Protein AF-D5MNR6-F1 (afdb_monomer)

Sequence (211 aa):
SLDYCVVKIPRWDLAKFNRVSTKIGSSMKSVGEVMSIGRNFEEAFQKALRM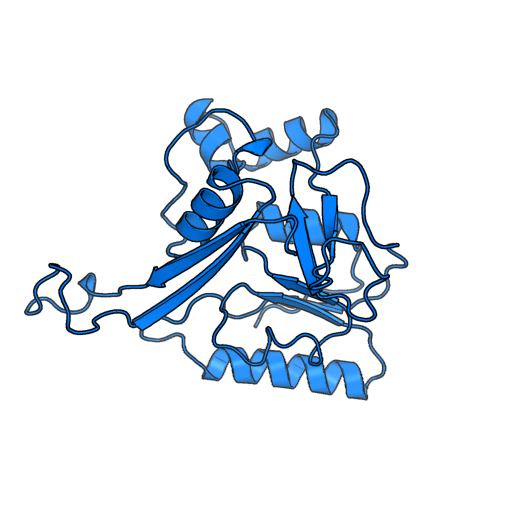VDENVNGFDPNSKKIGFSDKQIAAAIKSTELAVRKLREEHKITPFVKQIDTVAAEWPASTNYLYLTYNGSTHDLEFPGNFVMVLGSGVYRIGSSVEFDWCAVGCLRELRNQGKSTIMVNYNPETVSTDYDMSDRLYFEEISFEVVMDIYNIEHPSGVILS

Solvent-accessible surface area (backbone atoms only — not comparable to full-atom values): 11856 Å² total; per-residue (Å²): 85,77,74,55,34,78,30,75,43,76,22,69,67,61,90,81,38,94,90,55,78,86,74,85,68,96,67,89,74,59,62,31,38,24,42,21,53,16,72,41,65,52,19,4,45,29,45,20,47,30,52,60,35,92,85,40,66,59,92,72,66,84,54,58,68,49,34,53,45,45,59,37,40,9,60,71,73,73,54,47,40,68,58,41,46,50,54,31,58,76,69,65,65,67,68,25,46,41,69,60,50,77,39,55,75,76,52,88,59,96,54,51,32,29,34,59,30,59,80,54,92,60,57,75,67,85,67,89,43,70,25,38,34,38,45,53,68,49,47,37,41,98,97,44,52,68,71,51,40,51,52,44,42,52,49,43,52,51,38,46,75,70,72,44,47,35,31,32,39,33,28,24,81,91,43,70,63,67,39,67,85,57,34,70,29,30,35,48,37,61,95,41,75,70,52,49,47,51,50,44,72,63,40,52,46,73,44,79,46,83,120

Radius of gyration: 17.48 Å; Cα contacts (8 Å, |Δi|>4): 415; chains: 1; bounding box: 45×40×48 Å

InterPro domains:
  IPR005480 Carbamoyl-phosphate synthetase, large subunit oligomerisation domain [SM01096] (28-118)
  IPR016185 Pre-ATP-grasp domain superfamily [SSF52440] (129-210)
  IPR036897 Carbamoyl-phosphate synthetase, large subunit oligomerisation domain superfamily [SSF48108] (62-125)
  IPR058047 Carbamoyl phosphate synthase, preATP-grasp domain [PF25596] (132-210)

pLDDT: mean 88.19, std 8.14, range [53.56, 97.31]

Mean predicted aligned error: 5.79 Å

Structure (mmCIF, N/CA/C/O backbone):
data_AF-D5MNR6-F1
#
_entry.id   AF-D5MNR6-F1
#
loop_
_atom_site.group_PDB
_atom_site.id
_atom_site.type_symbol
_atom_site.label_atom_id
_atom_site.label_alt_id
_atom_site.label_comp_id
_atom_site.label_asym_id
_atom_site.label_entity_id
_atom_site.label_seq_id
_atom_site.pdbx_PDB_ins_code
_atom_site.Cartn_x
_atom_site.Cartn_y
_atom_site.Cartn_z
_atom_site.occupancy
_atom_site.B_iso_or_equiv
_atom_site.auth_seq_id
_atom_site.auth_comp_id
_atom_site.auth_asym_id
_atom_site.auth_atom_id
_atom_site.pdbx_PDB_model_num
ATOM 1 N N . SER A 1 1 ? -22.514 -0.975 -7.496 1.00 71.19 1 SER A N 1
ATOM 2 C CA . SER A 1 1 ? -21.699 -0.108 -8.380 1.00 71.19 1 SER A CA 1
ATOM 3 C C . SER A 1 1 ? -20.387 0.173 -7.663 1.00 71.19 1 SER A C 1
ATOM 5 O O . SER A 1 1 ? -20.383 0.034 -6.450 1.00 71.19 1 SER A O 1
ATOM 7 N N . LEU A 1 2 ? -19.292 0.517 -8.347 1.00 81.62 2 LEU A N 1
ATOM 8 C CA . LEU A 1 2 ? -18.025 0.895 -7.696 1.00 81.62 2 LEU A CA 1
ATOM 9 C C . LEU A 1 2 ? -17.788 2.397 -7.884 1.00 81.62 2 LEU A C 1
ATOM 11 O O . LEU A 1 2 ? -17.981 2.908 -8.986 1.00 81.62 2 LEU A O 1
ATOM 15 N N . ASP A 1 3 ? -17.371 3.098 -6.832 1.00 86.19 3 ASP A N 1
ATOM 16 C CA . ASP A 1 3 ? -17.068 4.539 -6.834 1.00 86.19 3 ASP A CA 1
ATOM 17 C C . ASP A 1 3 ? -15.558 4.837 -6.949 1.00 86.19 3 ASP A C 1
ATOM 19 O O . ASP A 1 3 ? -15.103 5.953 -6.679 1.00 86.19 3 ASP A O 1
ATOM 23 N N . TYR A 1 4 ? -14.789 3.830 -7.368 1.00 88.94 4 TYR A N 1
ATOM 24 C CA . TYR A 1 4 ? -13.344 3.864 -7.565 1.00 88.94 4 TYR A CA 1
ATOM 25 C C . TYR A 1 4 ? -12.928 3.074 -8.815 1.00 88.94 4 TYR A C 1
ATOM 27 O O . TYR A 1 4 ? -13.666 2.241 -9.344 1.00 88.94 4 TYR A O 1
ATOM 35 N N . CYS A 1 5 ? -11.713 3.339 -9.286 1.00 90.81 5 CYS A N 1
ATOM 36 C CA . CYS A 1 5 ? -11.037 2.616 -10.352 1.00 90.81 5 CYS A CA 1
ATOM 37 C C . CYS A 1 5 ? -10.002 1.658 -9.753 1.00 90.81 5 CYS A C 1
ATOM 39 O O . CYS A 1 5 ? -9.287 2.012 -8.813 1.00 90.81 5 CYS A O 1
ATOM 41 N N . VAL A 1 6 ? -9.912 0.458 -10.327 1.00 93.25 6 VAL A N 1
ATOM 42 C CA . VAL A 1 6 ? -8.910 -0.550 -9.974 1.00 93.25 6 VAL A CA 1
ATOM 43 C C . VAL A 1 6 ? -8.009 -0.781 -11.176 1.00 93.25 6 VAL A C 1
ATOM 45 O O . VAL A 1 6 ? -8.497 -1.009 -12.286 1.00 93.25 6 VAL A O 1
ATOM 48 N N . VAL A 1 7 ? -6.697 -0.744 -10.962 1.00 93.81 7 VAL A N 1
ATOM 49 C CA . VAL A 1 7 ? -5.701 -1.038 -11.996 1.00 93.81 7 VAL A CA 1
ATOM 50 C C . VAL A 1 7 ? -4.860 -2.222 -11.555 1.00 93.81 7 VAL A C 1
ATOM 52 O O . VAL A 1 7 ? -4.357 -2.258 -10.438 1.00 93.81 7 VAL A O 1
ATOM 55 N N . LYS A 1 8 ? -4.678 -3.177 -12.466 1.00 94.19 8 LYS A N 1
ATOM 56 C CA . LYS A 1 8 ? -3.784 -4.320 -12.298 1.00 94.19 8 LYS A CA 1
ATOM 57 C C . LYS A 1 8 ? -2.626 -4.211 -13.282 1.00 94.19 8 LYS A C 1
ATOM 59 O O . LYS A 1 8 ? -2.866 -4.021 -14.476 1.00 94.19 8 LYS A O 1
ATOM 64 N N . ILE A 1 9 ? -1.392 -4.393 -12.812 1.00 91.75 9 ILE A N 1
ATOM 65 C CA . ILE A 1 9 ? -0.209 -4.451 -13.682 1.00 91.75 9 ILE A CA 1
ATOM 66 C C . ILE A 1 9 ? 0.610 -5.714 -13.370 1.00 91.75 9 ILE A C 1
ATOM 68 O O . ILE A 1 9 ? 0.994 -5.929 -12.221 1.00 91.75 9 ILE A O 1
ATOM 72 N N . PRO A 1 10 ? 0.894 -6.570 -14.369 1.00 90.19 10 PRO A N 1
ATOM 73 C CA . PRO A 1 10 ? 1.779 -7.714 -14.175 1.00 90.19 10 PRO A CA 1
ATOM 74 C C . PRO A 1 10 ? 3.238 -7.287 -13.942 1.00 90.19 10 PRO A C 1
ATOM 76 O O . PRO A 1 10 ? 3.722 -6.307 -14.506 1.00 90.19 10 PRO A O 1
ATOM 79 N N . ARG A 1 11 ? 3.962 -8.063 -13.133 1.00 86.56 11 ARG A N 1
ATOM 80 C CA . ARG A 1 11 ? 5.393 -7.915 -12.842 1.00 86.56 11 ARG A CA 1
ATOM 81 C C . ARG A 1 11 ? 6.212 -8.882 -13.685 1.00 86.56 11 ARG A C 1
ATOM 83 O O . ARG A 1 11 ? 5.876 -10.060 -13.811 1.00 86.56 11 ARG A O 1
ATOM 90 N N . TRP A 1 12 ? 7.344 -8.410 -14.200 1.00 89.25 12 TRP A N 1
ATOM 91 C CA . TRP A 1 12 ? 8.296 -9.223 -14.955 1.00 89.25 12 TRP A CA 1
ATOM 92 C C . TRP A 1 12 ? 9.707 -9.093 -14.393 1.00 89.25 12 TRP A C 1
ATOM 94 O O . TRP A 1 12 ? 10.189 -7.990 -14.170 1.00 89.25 12 TRP A O 1
ATOM 104 N N . ASP A 1 13 ? 10.407 -10.221 -14.294 1.00 86.44 13 ASP A N 1
ATOM 105 C CA . ASP A 1 13 ? 11.822 -10.293 -13.905 1.00 86.44 13 ASP A CA 1
ATOM 106 C C . ASP A 1 13 ? 12.695 -10.797 -15.077 1.00 86.44 13 ASP A C 1
ATOM 108 O O . ASP A 1 13 ? 13.648 -11.559 -14.910 1.00 86.44 13 ASP A O 1
ATOM 112 N N . LEU A 1 14 ? 12.372 -10.380 -16.307 1.00 86.44 14 LEU A N 1
ATOM 113 C CA . LEU A 1 14 ? 13.023 -10.885 -17.528 1.00 86.44 14 LEU A CA 1
ATOM 114 C C . LEU A 1 14 ? 14.522 -10.561 -17.606 1.00 86.44 14 LEU A C 1
ATOM 116 O O . LEU A 1 14 ? 15.260 -11.288 -18.265 1.00 86.44 14 LEU A O 1
ATOM 120 N N . ALA A 1 15 ? 14.991 -9.539 -16.882 1.00 84.88 15 ALA A N 1
ATOM 121 C CA . ALA A 1 15 ? 16.412 -9.202 -16.776 1.00 84.88 15 ALA A CA 1
ATOM 122 C C . ALA A 1 15 ? 17.267 -10.341 -16.182 1.00 84.88 15 ALA A C 1
ATOM 124 O O . ALA A 1 15 ? 18.464 -10.406 -16.446 1.00 84.88 15 ALA A O 1
ATOM 125 N N . LYS A 1 16 ? 16.665 -11.272 -15.427 1.00 85.06 16 LYS A N 1
ATOM 126 C CA . LYS A 1 16 ? 17.354 -12.462 -14.896 1.00 85.06 16 LYS A CA 1
ATOM 127 C C . LYS A 1 16 ? 17.628 -13.524 -15.974 1.00 85.06 16 LYS A C 1
ATOM 129 O O . LYS A 1 16 ? 18.394 -14.454 -15.733 1.00 85.06 16 LYS A O 1
ATOM 134 N N . PHE A 1 17 ? 17.033 -13.401 -17.165 1.00 87.38 17 PHE A N 1
ATOM 135 C CA . PHE A 1 17 ? 17.074 -14.420 -18.214 1.00 87.38 17 PHE A CA 1
ATOM 136 C C . PHE A 1 17 ? 17.680 -13.895 -19.523 1.00 87.38 17 PHE A C 1
ATOM 138 O O . PHE A 1 17 ? 16.978 -13.483 -20.443 1.00 87.38 17 PHE A O 1
ATOM 145 N N . ASN A 1 18 ? 19.000 -14.031 -19.672 1.00 84.38 18 ASN A N 1
ATOM 146 C CA . ASN A 1 18 ? 19.746 -13.529 -20.839 1.00 84.38 18 ASN A CA 1
ATOM 147 C C . ASN A 1 18 ? 19.342 -14.143 -22.197 1.00 84.38 18 ASN A C 1
ATOM 149 O O . ASN A 1 18 ? 19.665 -13.589 -23.243 1.00 84.38 18 ASN A O 1
ATOM 153 N N . ARG A 1 19 ? 18.677 -15.307 -22.203 1.00 89.44 19 ARG A N 1
ATOM 154 C CA . ARG A 1 19 ? 18.277 -16.034 -23.426 1.00 89.44 19 ARG A CA 1
ATOM 155 C C . ARG A 1 19 ? 16.784 -15.930 -23.742 1.00 89.44 19 ARG A C 1
ATOM 157 O O . ARG A 1 19 ? 16.315 -16.579 -24.674 1.00 89.44 19 ARG A O 1
ATOM 164 N N . VAL A 1 20 ? 16.027 -15.156 -22.968 1.00 85.62 20 VAL A N 1
ATOM 165 C CA . VAL A 1 20 ? 14.573 -15.043 -23.114 1.00 85.62 20 VAL A CA 1
ATOM 166 C C . VAL A 1 20 ? 14.227 -13.705 -23.756 1.00 85.62 20 VAL A C 1
ATOM 168 O O . VAL A 1 20 ? 1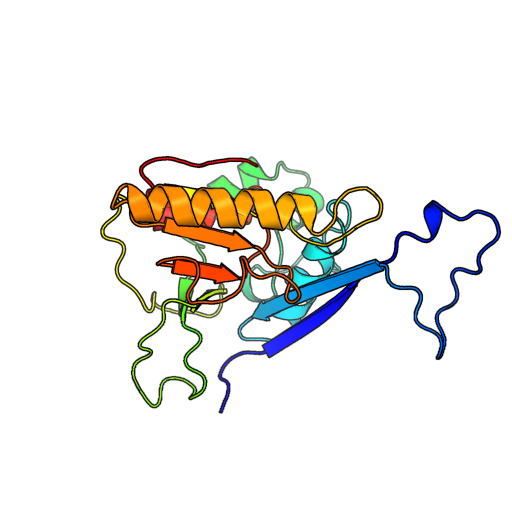4.721 -12.656 -23.358 1.00 85.62 20 VAL A O 1
ATOM 171 N N . SER A 1 21 ? 13.352 -13.731 -24.764 1.00 86.94 21 SER A N 1
ATOM 172 C CA . SER A 1 21 ? 12.860 -12.500 -25.386 1.00 86.94 21 SER A CA 1
ATOM 173 C C . SER A 1 21 ? 12.017 -11.686 -24.403 1.00 86.94 21 SER A C 1
ATOM 175 O O . SER A 1 21 ? 11.067 -12.215 -23.816 1.00 86.94 21 SER A O 1
ATOM 177 N N . THR A 1 22 ? 12.295 -10.385 -24.321 1.00 87.56 22 THR A N 1
ATOM 178 C CA . THR A 1 22 ? 11.523 -9.405 -23.542 1.00 87.56 22 THR A CA 1
ATOM 179 C C . THR A 1 22 ? 10.184 -9.023 -24.178 1.00 87.56 22 THR A C 1
ATOM 181 O O . THR A 1 22 ? 9.380 -8.344 -23.548 1.00 87.56 22 THR A O 1
ATOM 184 N N . LYS A 1 23 ? 9.899 -9.474 -25.411 1.00 88.69 23 LYS A N 1
ATOM 185 C CA . LYS A 1 23 ? 8.616 -9.210 -26.079 1.00 88.69 23 LYS A CA 1
ATOM 186 C C . LYS A 1 23 ? 7.479 -9.958 -25.385 1.00 88.69 23 LYS A C 1
ATOM 188 O O . LYS A 1 23 ? 7.573 -11.172 -25.177 1.00 88.69 23 LYS A O 1
ATOM 193 N N . ILE A 1 24 ? 6.401 -9.247 -25.077 1.00 89.69 24 ILE A N 1
ATOM 194 C CA . ILE A 1 24 ? 5.154 -9.829 -24.572 1.00 89.69 24 ILE A CA 1
ATOM 195 C C . ILE A 1 24 ? 4.330 -10.422 -25.725 1.00 89.69 24 ILE A C 1
ATOM 197 O O . ILE A 1 24 ? 4.446 -9.993 -26.872 1.00 89.69 24 ILE A O 1
ATOM 201 N N . GLY A 1 25 ? 3.531 -11.442 -25.425 1.00 90.75 25 GLY A N 1
ATOM 202 C CA . GLY A 1 25 ? 2.683 -12.149 -26.384 1.00 90.75 25 GLY A CA 1
ATOM 203 C C . GLY A 1 25 ? 1.581 -12.913 -25.652 1.00 90.75 25 GLY A C 1
ATOM 204 O O . GLY A 1 25 ? 1.334 -12.648 -24.480 1.00 90.75 25 GLY A O 1
ATOM 205 N N . SER A 1 26 ? 0.943 -13.877 -26.317 1.00 91.06 26 SER A N 1
ATOM 206 C CA . SER A 1 26 ? -0.144 -14.671 -25.718 1.00 91.06 26 SER A CA 1
ATOM 207 C C . SER A 1 26 ? 0.309 -15.596 -24.583 1.00 91.06 26 SER A C 1
ATOM 209 O O . SER A 1 26 ? -0.491 -15.941 -23.720 1.00 91.06 26 SER A O 1
ATOM 211 N N . SER A 1 27 ? 1.582 -15.999 -24.568 1.00 89.94 27 SER A N 1
ATOM 212 C CA . SER A 1 27 ? 2.145 -16.811 -23.487 1.00 89.94 27 SER A CA 1
ATOM 213 C C . SER A 1 27 ? 2.543 -15.936 -22.304 1.00 89.94 27 SER A C 1
ATOM 215 O O . SER A 1 27 ? 3.327 -14.994 -22.463 1.00 89.94 27 SER A O 1
ATOM 217 N N . MET A 1 28 ? 2.067 -16.303 -21.113 1.00 90.12 28 MET A N 1
ATOM 218 C CA . MET A 1 28 ? 2.416 -15.634 -19.862 1.00 90.12 28 MET A CA 1
ATOM 219 C C . MET A 1 28 ? 3.927 -15.714 -19.606 1.00 90.12 28 MET A C 1
ATOM 221 O O . MET A 1 28 ? 4.562 -16.749 -19.816 1.00 90.12 28 MET A O 1
ATOM 225 N N . LYS A 1 29 ? 4.496 -14.584 -19.183 1.00 90.50 29 LYS A N 1
ATOM 226 C CA . LYS A 1 29 ? 5.906 -14.430 -18.783 1.00 90.50 29 LYS A CA 1
ATOM 227 C C . LYS A 1 29 ? 6.065 -13.673 -17.463 1.00 90.50 29 LYS A C 1
ATOM 229 O O . LYS A 1 29 ? 7.191 -13.445 -17.026 1.00 90.50 29 LYS A O 1
ATOM 234 N N . SER A 1 30 ? 4.961 -13.188 -16.901 1.00 89.88 30 SER A N 1
ATOM 235 C CA . SER A 1 30 ? 4.955 -12.465 -15.638 1.00 89.88 30 SER A CA 1
ATOM 236 C C . SER A 1 30 ? 5.206 -13.424 -14.480 1.00 89.88 30 SER A C 1
ATOM 238 O O . SER A 1 30 ? 4.903 -14.611 -14.569 1.00 89.88 30 SER A O 1
ATOM 240 N N . VAL A 1 31 ? 5.801 -12.893 -13.419 1.00 88.81 31 VAL A N 1
ATOM 241 C CA . VAL A 1 31 ? 6.181 -13.636 -12.205 1.00 88.81 31 VAL A CA 1
ATOM 242 C C . VAL A 1 31 ? 5.314 -13.275 -10.999 1.00 88.81 31 VAL A C 1
ATOM 244 O O . VAL A 1 31 ? 5.434 -13.905 -9.958 1.00 88.81 31 VAL A O 1
ATOM 247 N N . GLY A 1 32 ? 4.468 -12.260 -11.153 1.00 88.94 32 GLY A N 1
ATOM 248 C CA . GLY A 1 32 ? 3.528 -11.770 -10.157 1.00 88.94 32 GLY A CA 1
ATOM 249 C C . GLY A 1 32 ? 2.732 -10.606 -10.735 1.00 88.94 32 GLY A C 1
ATOM 250 O O . GLY A 1 32 ? 2.837 -10.297 -11.930 1.00 88.94 32 GLY A O 1
ATOM 251 N N . GLU A 1 33 ? 1.975 -9.931 -9.884 1.00 90.94 33 GLU A N 1
ATOM 252 C CA . GLU A 1 33 ? 1.138 -8.798 -10.255 1.00 90.94 33 GLU A CA 1
ATOM 253 C C . GLU A 1 33 ? 0.869 -7.879 -9.073 1.00 90.94 33 GLU A C 1
ATOM 255 O O . GLU A 1 33 ? 0.976 -8.265 -7.912 1.00 90.94 33 GLU A O 1
ATOM 260 N N . VAL A 1 34 ? 0.523 -6.641 -9.397 1.00 91.38 34 VAL A N 1
ATOM 261 C CA . VAL A 1 34 ? 0.087 -5.648 -8.421 1.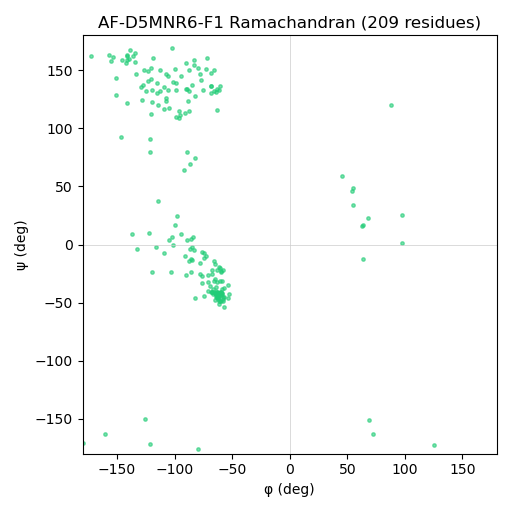00 91.38 34 VAL A CA 1
ATOM 262 C C . VAL A 1 34 ? -1.301 -5.178 -8.763 1.00 91.38 34 VAL A C 1
ATOM 264 O O . VAL A 1 34 ? -1.685 -5.150 -9.937 1.00 91.38 34 VAL A O 1
ATOM 267 N N . MET A 1 35 ? -2.021 -4.761 -7.734 1.00 93.94 35 MET A N 1
ATOM 268 C CA . MET A 1 35 ? -3.289 -4.074 -7.872 1.00 93.94 35 MET A CA 1
ATOM 269 C C . MET A 1 35 ? -3.204 -2.729 -7.151 1.00 93.94 35 MET A C 1
ATOM 271 O O . MET A 1 35 ? -2.470 -2.571 -6.183 1.00 93.94 35 MET A O 1
ATOM 275 N N . SER A 1 36 ? -3.929 -1.734 -7.633 1.00 91.19 36 SER A N 1
ATOM 276 C CA . SER A 1 36 ? -4.041 -0.438 -6.975 1.00 91.19 36 SER A CA 1
ATOM 277 C C . SER A 1 36 ? -5.456 0.099 -7.102 1.00 91.19 36 SER A C 1
ATOM 279 O O . SER A 1 36 ? -6.195 -0.254 -8.027 1.00 91.19 36 SER A O 1
ATOM 281 N N . ILE A 1 37 ? -5.813 0.982 -6.173 1.00 92.56 37 ILE A N 1
ATOM 282 C CA . ILE A 1 37 ? -7.143 1.576 -6.093 1.00 92.56 37 ILE A CA 1
ATOM 283 C C . ILE A 1 37 ? -7.007 3.097 -6.003 1.00 92.56 37 ILE A C 1
ATOM 285 O O . ILE A 1 37 ? -6.164 3.633 -5.273 1.00 92.56 37 ILE A O 1
ATOM 289 N N . GLY A 1 38 ? -7.831 3.800 -6.775 1.00 90.75 38 GLY A N 1
ATOM 290 C CA . GLY A 1 38 ? -7.897 5.259 -6.802 1.00 90.75 38 GLY A CA 1
ATOM 291 C C . GLY A 1 38 ? -9.274 5.749 -7.233 1.00 90.75 38 GLY A C 1
ATOM 292 O O . GLY A 1 38 ? -10.051 5.008 -7.830 1.00 90.75 38 GLY A O 1
ATOM 293 N N . ARG A 1 39 ? -9.601 7.010 -6.947 1.00 89.88 39 ARG A N 1
ATOM 294 C CA . ARG A 1 39 ? -10.901 7.605 -7.330 1.00 89.88 39 ARG A CA 1
ATOM 295 C C . ARG A 1 39 ? -10.955 8.006 -8.806 1.00 89.88 39 ARG A C 1
ATOM 297 O O . ARG A 1 39 ? -12.034 8.243 -9.338 1.00 89.88 39 ARG A O 1
ATOM 304 N N . ASN A 1 40 ? -9.803 8.092 -9.464 1.00 89.12 40 ASN A N 1
ATOM 305 C CA . ASN A 1 40 ? -9.674 8.309 -10.900 1.00 89.12 40 ASN A CA 1
ATOM 306 C C . ASN A 1 40 ? -8.629 7.349 -11.491 1.00 89.12 40 ASN A C 1
ATOM 308 O O . ASN A 1 40 ? -7.878 6.692 -10.760 1.00 89.12 40 ASN A O 1
ATOM 312 N N . PHE A 1 41 ? -8.632 7.224 -12.819 1.00 88.19 41 PHE A N 1
ATOM 313 C CA . PHE A 1 41 ? -7.772 6.275 -13.525 1.00 88.19 41 PHE A CA 1
ATOM 314 C C . PHE A 1 41 ? -6.294 6.610 -13.32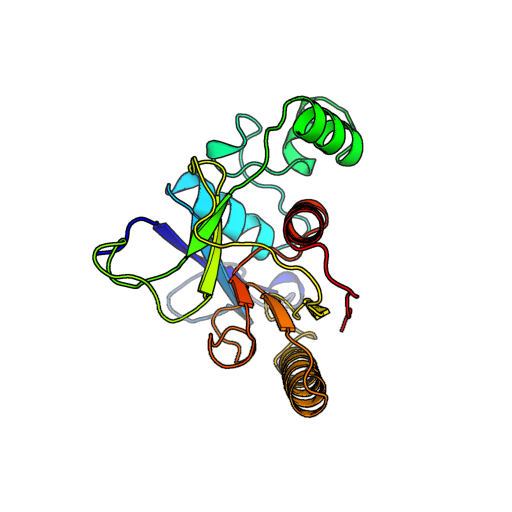8 1.00 88.19 41 PHE A C 1
ATOM 316 O O . PHE A 1 41 ? -5.478 5.717 -13.135 1.00 88.19 41 PHE A O 1
ATOM 323 N N . GLU A 1 42 ? -5.951 7.890 -13.348 1.00 87.88 42 GLU A N 1
ATOM 324 C CA . GLU A 1 42 ? -4.584 8.374 -13.264 1.00 87.88 42 GLU A CA 1
ATOM 325 C C . GLU A 1 42 ? -3.961 8.079 -11.893 1.00 87.88 42 GLU A C 1
ATOM 327 O O . GLU A 1 42 ? -2.829 7.597 -11.821 1.00 87.88 42 GLU A O 1
ATOM 332 N N . GLU A 1 43 ? -4.725 8.282 -10.814 1.00 86.69 43 GLU A N 1
ATOM 333 C CA . GLU A 1 43 ? -4.334 7.958 -9.442 1.00 86.69 43 GLU A CA 1
ATOM 334 C C . GLU A 1 43 ? -4.085 6.460 -9.288 1.00 86.69 43 GLU A C 1
ATOM 336 O O . GLU A 1 43 ? -3.015 6.059 -8.823 1.00 86.69 43 GLU A O 1
ATOM 341 N N . ALA A 1 44 ? -5.038 5.631 -9.726 1.00 88.06 44 ALA A N 1
ATOM 342 C CA . ALA A 1 44 ? -4.892 4.181 -9.678 1.00 88.06 44 ALA A CA 1
ATOM 343 C C . ALA A 1 44 ? -3.688 3.724 -10.524 1.00 88.06 44 ALA A C 1
ATOM 345 O O . ALA A 1 44 ? -2.817 2.999 -10.042 1.00 88.06 44 ALA A O 1
ATOM 346 N N . PHE A 1 45 ? -3.565 4.202 -11.761 1.00 88.69 45 PHE A N 1
ATOM 347 C CA . PHE A 1 45 ? -2.498 3.801 -12.674 1.00 88.69 45 PHE A CA 1
ATOM 348 C C . PHE A 1 45 ? -1.104 4.166 -12.151 1.00 88.69 45 PHE A C 1
ATOM 350 O O . PHE A 1 45 ? -0.206 3.324 -12.176 1.00 88.69 45 PHE A O 1
ATOM 357 N N . GLN A 1 46 ? -0.914 5.374 -11.611 1.00 85.56 46 GLN A N 1
ATOM 358 C CA . GLN A 1 46 ? 0.382 5.770 -11.051 1.00 85.56 46 GLN A CA 1
ATOM 359 C C . GLN A 1 46 ? 0.763 4.984 -9.797 1.00 85.56 46 GLN A C 1
ATOM 361 O O . GLN A 1 46 ? 1.929 4.608 -9.666 1.00 85.56 46 GLN A O 1
ATOM 366 N N . LYS A 1 47 ? -0.198 4.675 -8.919 1.00 87.62 47 LYS A N 1
ATOM 367 C CA . LYS A 1 47 ? 0.045 3.769 -7.787 1.00 87.62 47 LYS A CA 1
ATOM 368 C C . LYS A 1 47 ? 0.498 2.392 -8.262 1.00 87.62 47 LYS A C 1
ATOM 370 O O . LYS A 1 47 ? 1.527 1.904 -7.807 1.00 87.62 47 LYS A O 1
ATOM 375 N N . ALA A 1 48 ? -0.209 1.803 -9.231 1.00 87.06 48 ALA A N 1
ATOM 376 C CA . ALA A 1 48 ? 0.152 0.487 -9.752 1.00 87.06 48 ALA A CA 1
ATOM 377 C C . ALA A 1 48 ? 1.571 0.480 -10.339 1.00 87.06 48 ALA A C 1
ATOM 379 O O . ALA A 1 48 ? 2.330 -0.448 -10.089 1.00 87.06 48 ALA A O 1
ATOM 380 N N . LEU A 1 49 ? 1.975 1.517 -11.078 1.00 85.94 49 LEU A N 1
ATOM 381 C CA . LEU A 1 49 ? 3.329 1.588 -11.643 1.00 85.94 49 LEU A CA 1
ATOM 382 C C . LEU A 1 49 ? 4.428 1.569 -10.579 1.00 85.94 49 LEU A C 1
ATOM 384 O O . LEU A 1 49 ? 5.430 0.882 -10.770 1.00 85.94 49 LEU A O 1
ATOM 388 N N . ARG A 1 50 ? 4.240 2.300 -9.476 1.00 84.12 50 ARG A N 1
ATOM 389 C CA . ARG A 1 50 ? 5.199 2.322 -8.360 1.00 84.12 50 ARG A CA 1
ATOM 390 C C . ARG A 1 50 ? 5.235 1.003 -7.602 1.00 84.12 50 ARG A C 1
ATOM 392 O O . ARG A 1 50 ? 6.300 0.552 -7.200 1.00 84.12 50 ARG A O 1
ATOM 399 N N . MET A 1 51 ? 4.084 0.350 -7.469 1.00 86.75 51 MET A N 1
ATOM 400 C CA . MET A 1 51 ? 3.983 -0.976 -6.861 1.00 86.75 51 MET A CA 1
ATOM 401 C C . MET A 1 51 ? 4.717 -2.056 -7.678 1.00 86.75 51 MET A C 1
ATOM 403 O O . MET A 1 51 ? 5.206 -3.024 -7.102 1.00 86.75 51 MET A O 1
ATOM 407 N N . VAL A 1 52 ? 4.820 -1.918 -9.009 1.00 83.75 52 VAL A N 1
ATOM 408 C CA . VAL A 1 52 ? 5.539 -2.893 -9.854 1.00 83.75 52 VAL A CA 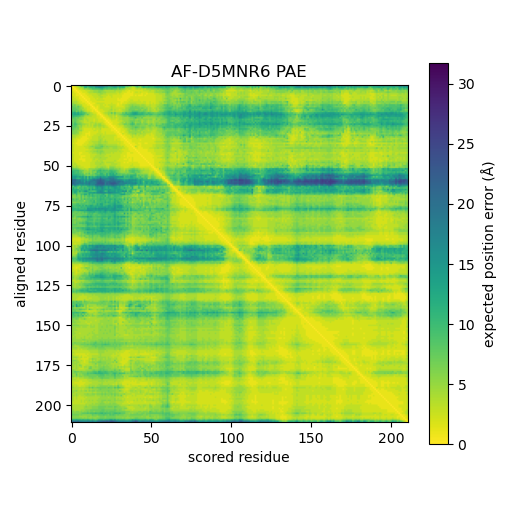1
ATOM 409 C C . VAL A 1 52 ? 7.042 -2.884 -9.585 1.00 83.75 52 VAL A C 1
ATOM 411 O O . VAL A 1 52 ? 7.663 -3.945 -9.616 1.00 83.75 52 VAL A O 1
ATOM 414 N N . ASP A 1 53 ? 7.665 -1.721 -9.403 1.00 76.69 53 ASP A N 1
ATOM 415 C CA . ASP A 1 53 ? 9.111 -1.606 -9.191 1.00 76.69 53 ASP A CA 1
ATOM 416 C C . ASP A 1 53 ? 9.444 -0.381 -8.338 1.00 76.69 53 ASP A C 1
ATOM 418 O O . ASP A 1 53 ? 9.088 0.739 -8.694 1.00 76.69 53 ASP A O 1
ATOM 422 N N . GLU A 1 54 ? 10.232 -0.578 -7.282 1.00 69.69 54 GLU A N 1
ATOM 423 C CA . GLU A 1 54 ? 10.700 0.480 -6.374 1.00 69.69 54 GLU A CA 1
ATOM 424 C C . GLU A 1 54 ? 11.491 1.600 -7.098 1.00 69.69 54 GLU A C 1
ATOM 426 O O . GLU A 1 54 ? 11.607 2.733 -6.609 1.00 69.69 54 GLU A O 1
ATOM 431 N N . ASN A 1 55 ? 12.048 1.303 -8.280 1.00 71.81 55 ASN A N 1
ATOM 432 C CA . ASN A 1 55 ? 12.774 2.268 -9.110 1.00 71.81 55 ASN A CA 1
ATOM 433 C C . ASN A 1 55 ? 11.869 3.058 -10.065 1.00 71.81 55 ASN A C 1
ATOM 435 O O . ASN A 1 55 ? 12.307 4.066 -10.629 1.00 71.81 55 ASN A O 1
ATOM 439 N N . VAL A 1 56 ? 10.625 2.623 -10.273 1.00 70.31 56 VAL A N 1
ATOM 440 C CA . VAL A 1 56 ? 9.660 3.306 -11.138 1.00 70.31 56 VAL A CA 1
ATOM 441 C C . VAL A 1 56 ? 8.924 4.343 -10.307 1.00 70.31 56 VAL A C 1
ATOM 443 O O . VAL A 1 56 ? 8.180 4.018 -9.395 1.00 70.31 56 VAL A O 1
ATOM 446 N N . ASN A 1 57 ? 9.124 5.619 -10.634 1.00 64.00 57 ASN A N 1
ATOM 447 C CA . ASN A 1 57 ? 8.512 6.705 -9.871 1.00 64.00 57 ASN A CA 1
ATOM 448 C C . ASN A 1 57 ? 7.126 7.107 -10.417 1.00 64.00 57 ASN A C 1
ATOM 450 O O . ASN A 1 57 ? 6.315 7.586 -9.637 1.00 64.00 57 ASN A O 1
ATOM 454 N N . GLY A 1 58 ? 6.837 6.888 -11.709 1.00 64.44 58 GLY A N 1
ATOM 455 C CA . GLY A 1 58 ? 5.613 7.319 -12.413 1.00 64.44 58 GLY A CA 1
ATOM 456 C C . GLY A 1 58 ? 5.931 8.148 -13.671 1.00 64.44 58 GLY A C 1
ATOM 457 O O . GLY A 1 58 ? 7.095 8.223 -14.068 1.00 64.44 58 GLY A O 1
ATOM 458 N N . PHE A 1 59 ? 4.921 8.739 -14.327 1.00 56.03 59 PHE A N 1
ATOM 459 C CA . PHE A 1 59 ? 5.071 9.315 -15.682 1.00 56.03 59 PHE A CA 1
ATOM 460 C C . PHE A 1 59 ? 5.184 10.848 -15.769 1.00 56.03 59 PHE A C 1
ATOM 462 O O . PHE A 1 59 ? 5.752 11.340 -16.740 1.00 56.03 59 PHE A O 1
ATOM 469 N N . ASP A 1 60 ? 4.689 11.614 -14.797 1.00 55.34 60 ASP A N 1
ATOM 470 C CA . ASP A 1 60 ? 4.632 13.088 -14.871 1.00 55.34 60 ASP A CA 1
ATOM 471 C C . ASP A 1 60 ? 5.021 13.692 -13.495 1.00 55.34 60 ASP A C 1
ATOM 473 O O . ASP A 1 60 ? 5.022 12.949 -12.507 1.00 55.34 60 ASP A O 1
ATOM 477 N N . PRO A 1 61 ? 5.298 15.012 -13.361 1.00 53.59 61 PRO A N 1
ATOM 478 C CA . PRO A 1 61 ? 5.411 15.724 -12.064 1.00 53.59 61 PRO A CA 1
ATOM 479 C C . PRO A 1 61 ? 4.232 16.614 -11.537 1.00 53.59 61 PRO A C 1
ATOM 481 O O . PRO A 1 61 ? 4.360 17.163 -10.442 1.00 53.59 61 PRO A O 1
ATOM 484 N N . ASN A 1 62 ? 3.090 16.784 -12.218 1.00 53.56 62 ASN A N 1
ATOM 485 C CA . ASN A 1 62 ? 1.987 17.668 -11.790 1.00 53.56 62 ASN A CA 1
ATOM 486 C C . ASN A 1 62 ? 0.796 17.008 -11.016 1.00 53.56 62 ASN A C 1
ATOM 488 O O . ASN A 1 62 ? -0.093 16.430 -11.628 1.00 53.56 62 ASN A O 1
ATOM 492 N N . SER A 1 63 ? 0.673 17.284 -9.697 1.00 67.81 63 SER A N 1
ATOM 493 C CA . SER A 1 63 ? -0.524 17.142 -8.801 1.00 67.81 63 SER A CA 1
ATOM 494 C C . SER A 1 63 ? -0.802 15.806 -8.066 1.00 67.81 63 SER A C 1
ATOM 496 O O . SER A 1 63 ? -1.168 14.807 -8.667 1.00 67.81 63 SER A O 1
ATOM 498 N N . LYS A 1 64 ? -0.840 15.816 -6.717 1.00 78.81 64 LYS A N 1
ATOM 499 C CA . LYS A 1 64 ? -1.155 14.640 -5.856 1.00 78.81 64 LYS A CA 1
ATOM 500 C C . LYS A 1 64 ? -2.477 13.925 -6.187 1.00 78.81 64 LYS A C 1
ATOM 502 O O . LYS A 1 64 ? -2.532 12.703 -6.106 1.00 78.81 64 LYS A O 1
ATOM 507 N N . LYS A 1 65 ? -3.522 14.651 -6.609 1.00 74.88 65 LYS A N 1
ATOM 508 C CA . LYS A 1 65 ? -4.855 14.090 -6.947 1.00 74.88 65 LYS A CA 1
ATOM 509 C C . LYS A 1 65 ? -4.858 13.145 -8.146 1.00 74.88 65 LYS A C 1
ATOM 511 O O . LYS A 1 65 ? -5.812 12.400 -8.347 1.00 74.88 65 LYS A O 1
ATOM 516 N N . ILE A 1 66 ? -3.800 13.199 -8.938 1.00 77.50 66 ILE A N 1
ATOM 517 C CA . ILE A 1 66 ? -3.602 12.378 -10.126 1.00 77.50 66 ILE A CA 1
ATOM 518 C C . ILE A 1 66 ? -2.615 11.228 -9.781 1.00 77.50 66 ILE A C 1
ATOM 520 O O . ILE A 1 66 ? -2.223 10.454 -10.642 1.00 77.50 66 ILE A O 1
ATOM 524 N N . GLY A 1 67 ? -2.221 11.075 -8.503 1.00 74.00 67 GLY A N 1
ATOM 525 C CA . GLY A 1 67 ? -1.461 9.929 -7.985 1.00 74.00 67 GLY A CA 1
ATOM 526 C C . GLY A 1 67 ? 0.047 10.110 -7.859 1.00 74.00 67 GLY A C 1
ATOM 527 O O . GLY A 1 67 ? 0.756 9.114 -7.925 1.00 74.00 67 GLY A O 1
ATOM 528 N N . PHE A 1 68 ? 0.558 11.330 -7.704 1.00 80.94 68 PHE A N 1
ATOM 529 C CA . PHE A 1 68 ? 1.997 11.626 -7.736 1.00 80.94 68 PHE A CA 1
ATOM 530 C C . PHE A 1 68 ? 2.652 11.400 -6.375 1.00 80.94 68 PHE A C 1
ATOM 532 O O . PHE A 1 68 ? 2.112 11.839 -5.358 1.00 80.94 68 PHE A O 1
ATOM 539 N N . SER A 1 69 ? 3.832 10.784 -6.351 1.00 82.50 69 SER A N 1
ATOM 540 C CA . SER A 1 69 ? 4.607 10.598 -5.123 1.00 82.50 69 SER A CA 1
ATOM 541 C C . SER A 1 69 ? 5.439 11.831 -4.768 1.00 82.50 69 SER A C 1
ATOM 543 O O . SER A 1 69 ? 5.845 12.626 -5.623 1.00 82.50 69 SER A O 1
ATOM 545 N N . ASP A 1 70 ? 5.735 11.972 -3.484 1.00 84.12 70 ASP A N 1
ATOM 546 C CA . ASP A 1 70 ? 6.617 12.991 -2.929 1.00 84.12 70 ASP A CA 1
ATOM 547 C C . ASP A 1 70 ? 8.021 12.867 -3.550 1.00 84.12 70 ASP A C 1
ATOM 549 O O . ASP A 1 70 ? 8.669 13.879 -3.818 1.00 84.12 70 ASP A O 1
ATOM 553 N N . LYS A 1 71 ? 8.450 11.647 -3.909 1.00 85.19 71 LYS A N 1
ATOM 554 C CA . LYS A 1 71 ? 9.699 11.370 -4.639 1.00 85.19 71 LYS A CA 1
ATOM 555 C C . LYS A 1 71 ? 9.703 11.944 -6.064 1.00 85.19 71 LYS A C 1
ATOM 557 O O . LYS A 1 71 ? 10.711 12.518 -6.480 1.00 85.19 71 LYS A O 1
ATOM 562 N N . GLN A 1 72 ? 8.595 11.845 -6.810 1.00 81.19 72 GLN A N 1
ATOM 563 C CA . GLN A 1 72 ? 8.472 12.459 -8.146 1.00 81.19 72 GLN A CA 1
ATOM 564 C C . GLN A 1 72 ? 8.525 13.984 -8.066 1.00 81.19 72 GLN A C 1
ATOM 566 O O . GLN A 1 72 ? 9.266 14.627 -8.812 1.00 81.19 72 GLN A O 1
ATOM 571 N N . ILE A 1 73 ? 7.757 14.559 -7.140 1.00 80.62 73 ILE A N 1
ATOM 572 C CA . ILE A 1 73 ? 7.703 16.008 -6.941 1.00 80.62 73 ILE A CA 1
ATOM 573 C C . ILE A 1 73 ? 9.086 16.513 -6.530 1.00 80.62 73 ILE A C 1
ATOM 575 O O . ILE A 1 73 ? 9.575 17.480 -7.111 1.00 80.62 73 ILE A O 1
ATOM 579 N N . ALA A 1 74 ? 9.753 15.819 -5.604 1.00 85.12 74 ALA A N 1
ATOM 580 C CA . ALA A 1 74 ? 11.098 16.147 -5.147 1.00 85.12 74 ALA A CA 1
ATOM 581 C C . ALA A 1 74 ? 12.098 16.169 -6.306 1.00 85.12 74 ALA A C 1
ATOM 583 O O . ALA A 1 74 ? 12.853 17.131 -6.439 1.00 85.12 74 ALA A O 1
ATOM 584 N N . ALA A 1 75 ? 12.061 15.168 -7.191 1.00 84.31 75 ALA A N 1
ATOM 585 C CA . ALA A 1 75 ? 12.915 15.133 -8.375 1.00 84.31 75 ALA A CA 1
ATOM 586 C C . ALA A 1 75 ? 12.652 16.320 -9.320 1.00 84.31 75 ALA A C 1
ATOM 588 O O . ALA A 1 75 ? 13.600 16.936 -9.812 1.00 84.31 75 ALA A O 1
ATOM 589 N N . ALA A 1 76 ? 11.385 16.683 -9.536 1.00 80.81 76 ALA A N 1
ATOM 590 C CA . ALA A 1 76 ? 11.003 17.784 -10.419 1.00 80.81 76 ALA A CA 1
ATOM 591 C C . ALA A 1 76 ? 11.429 19.159 -9.882 1.00 80.81 76 ALA A C 1
ATOM 593 O O . ALA A 1 76 ? 11.932 19.991 -10.638 1.00 80.81 76 ALA A O 1
ATOM 594 N N . ILE A 1 77 ? 11.286 19.384 -8.573 1.00 81.81 77 ILE A N 1
ATOM 595 C CA . ILE A 1 77 ? 11.671 20.646 -7.920 1.00 81.81 77 ILE A CA 1
ATOM 596 C C . ILE A 1 77 ? 13.130 20.656 -7.437 1.00 81.81 77 ILE A C 1
ATOM 598 O O . ILE A 1 77 ? 13.556 21.626 -6.813 1.00 81.81 77 ILE A O 1
ATOM 602 N N . LYS A 1 78 ? 13.898 19.589 -7.712 1.00 85.25 78 LYS A N 1
ATOM 603 C CA . LYS A 1 78 ? 15.287 19.385 -7.254 1.00 85.25 78 LYS A CA 1
ATOM 604 C C . LYS A 1 78 ? 15.442 19.509 -5.730 1.00 85.25 78 LYS A C 1
ATOM 606 O O . LYS A 1 78 ? 16.358 20.163 -5.237 1.00 85.25 78 LYS A O 1
ATOM 611 N N . SER A 1 79 ? 14.535 18.874 -4.997 1.00 88.94 79 SER A N 1
ATOM 612 C CA . SER A 1 79 ? 14.510 18.811 -3.533 1.00 88.94 79 SER A CA 1
ATOM 613 C C . SER A 1 79 ? 14.569 17.357 -3.045 1.00 88.94 79 SER A C 1
ATOM 615 O O . SER A 1 79 ? 14.808 16.435 -3.823 1.00 88.94 79 SER A O 1
ATOM 617 N N . THR A 1 80 ? 14.378 17.142 -1.745 1.00 89.00 80 THR A N 1
ATOM 618 C CA . THR A 1 80 ? 14.307 15.811 -1.131 1.00 89.00 80 THR A CA 1
ATOM 619 C C . THR A 1 80 ? 12.858 15.391 -0.894 1.00 89.00 80 THR A C 1
ATOM 621 O O . THR A 1 80 ? 11.989 16.233 -0.659 1.00 89.00 80 THR A O 1
ATOM 624 N N . GLU A 1 81 ? 12.595 14.082 -0.916 1.00 88.81 81 GLU A N 1
ATOM 625 C CA . GLU A 1 81 ? 11.273 13.506 -0.615 1.00 88.81 81 GLU A CA 1
ATOM 626 C C . GLU A 1 81 ? 10.742 14.000 0.740 1.00 88.81 81 GLU A C 1
ATOM 628 O O . GLU A 1 81 ? 9.600 14.439 0.851 1.00 88.81 81 GLU A O 1
ATOM 633 N N . LEU A 1 82 ? 11.613 14.051 1.753 1.00 89.56 82 LEU A N 1
ATOM 634 C CA . LEU A 1 82 ? 11.260 14.539 3.084 1.00 89.56 82 LEU A CA 1
ATOM 635 C C . LEU A 1 82 ? 10.878 16.028 3.095 1.00 89.56 82 LEU A C 1
ATOM 637 O O . LEU A 1 82 ? 9.994 16.425 3.852 1.00 89.56 82 LEU A O 1
ATOM 641 N N . ALA A 1 83 ? 11.530 16.865 2.283 1.00 86.81 83 ALA A N 1
ATOM 642 C CA . ALA A 1 83 ? 11.191 18.284 2.192 1.00 86.81 83 ALA A CA 1
ATOM 643 C C . ALA A 1 83 ? 9.821 18.494 1.534 1.00 86.81 83 ALA A C 1
ATOM 645 O O . ALA A 1 83 ? 9.033 19.306 2.016 1.00 86.81 83 ALA A O 1
ATOM 646 N N . VAL A 1 84 ? 9.513 17.731 0.480 1.00 87.31 84 VAL A N 1
ATOM 647 C CA . VAL A 1 84 ? 8.181 17.744 -0.145 1.00 87.31 84 VAL A CA 1
ATOM 648 C C . VAL A 1 84 ? 7.118 17.282 0.841 1.00 87.31 84 VAL A C 1
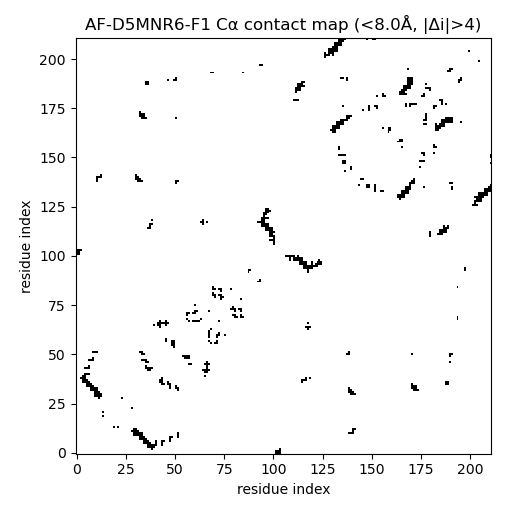ATOM 650 O O . VAL A 1 84 ? 6.096 17.952 0.980 1.00 87.31 84 VAL A O 1
ATOM 653 N N . ARG A 1 85 ? 7.375 16.193 1.571 1.00 89.31 85 ARG A N 1
ATOM 654 C CA . ARG A 1 85 ? 6.459 15.690 2.595 1.00 89.31 85 ARG A CA 1
ATOM 655 C C . ARG A 1 85 ? 6.164 16.739 3.667 1.00 89.31 85 ARG A C 1
ATOM 657 O O . ARG A 1 85 ? 5.001 16.985 3.964 1.00 89.31 85 ARG A O 1
ATOM 664 N N . LYS A 1 86 ? 7.193 17.393 4.214 1.00 87.44 86 LYS A N 1
ATOM 665 C CA . LYS A 1 86 ? 7.008 18.464 5.210 1.00 87.44 86 LYS A CA 1
ATOM 666 C C . LYS A 1 86 ? 6.148 19.598 4.665 1.00 87.44 86 LYS A C 1
ATOM 668 O O . LYS A 1 86 ? 5.194 20.004 5.317 1.00 87.44 86 LYS A O 1
ATOM 673 N N . LEU A 1 87 ? 6.431 20.054 3.444 1.00 85.06 87 LEU A N 1
ATOM 674 C CA . LEU A 1 87 ? 5.642 21.100 2.793 1.00 85.06 87 LEU A CA 1
ATOM 675 C C . LEU A 1 87 ? 4.178 20.670 2.615 1.00 85.06 87 LEU A C 1
ATOM 677 O O . LEU A 1 87 ? 3.256 21.457 2.826 1.00 85.06 87 LEU A O 1
ATOM 681 N N . ARG A 1 88 ? 3.965 19.407 2.244 1.00 88.81 88 ARG A N 1
ATOM 682 C CA . ARG A 1 88 ? 2.649 18.791 2.084 1.00 88.81 88 ARG A CA 1
ATOM 683 C C . ARG A 1 88 ? 1.882 18.745 3.413 1.00 88.81 88 ARG A C 1
ATOM 685 O O . ARG A 1 88 ? 0.712 19.124 3.444 1.00 88.81 88 ARG A O 1
ATOM 692 N N . GLU A 1 89 ? 2.539 18.345 4.499 1.00 85.25 89 GLU A N 1
ATOM 693 C CA . GLU A 1 89 ? 1.983 18.335 5.860 1.00 85.25 89 GLU A CA 1
ATOM 694 C C . GLU A 1 89 ? 1.652 19.758 6.353 1.00 85.25 89 GLU A C 1
ATOM 696 O O . GLU A 1 89 ? 0.554 19.988 6.859 1.00 85.25 89 GLU A O 1
ATOM 701 N N . GLU A 1 90 ? 2.532 20.740 6.120 1.00 83.88 90 GLU A N 1
ATOM 702 C CA . GLU A 1 90 ? 2.309 22.159 6.455 1.00 83.88 90 GLU A CA 1
ATOM 703 C C . GLU A 1 90 ? 1.071 22.739 5.756 1.00 83.88 90 GLU A C 1
ATOM 705 O O . GLU A 1 90 ? 0.297 23.487 6.358 1.00 83.88 90 GLU A O 1
ATOM 710 N N . HIS A 1 91 ? 0.842 22.350 4.500 1.00 82.75 91 HIS A N 1
ATOM 711 C CA . HIS A 1 91 ? -0.326 22.762 3.719 1.00 82.75 91 HIS A CA 1
ATOM 712 C C . HIS A 1 91 ? -1.560 21.876 3.954 1.00 82.75 91 HIS A C 1
ATOM 714 O O . HIS A 1 91 ? -2.583 22.077 3.299 1.00 82.75 91 HIS A O 1
ATOM 720 N N . LYS A 1 92 ? -1.490 20.909 4.883 1.00 85.25 92 LYS A N 1
ATOM 721 C CA . LYS A 1 92 ? -2.564 19.946 5.193 1.00 85.25 92 LYS A CA 1
ATOM 722 C C . LYS A 1 92 ? -3.045 19.159 3.969 1.00 85.25 92 LYS A C 1
ATOM 724 O O . LYS A 1 92 ? -4.222 18.829 3.844 1.00 85.25 92 LYS A O 1
ATOM 729 N N . ILE A 1 93 ? -2.134 18.863 3.047 1.00 85.75 93 ILE A N 1
ATOM 730 C CA . ILE A 1 93 ? -2.409 18.056 1.858 1.00 85.75 93 ILE A CA 1
ATOM 731 C C . ILE A 1 93 ? -2.165 16.586 2.232 1.00 85.75 93 ILE A C 1
ATOM 733 O O . ILE A 1 93 ? -1.122 15.997 1.956 1.00 85.75 93 ILE A O 1
ATOM 737 N N . THR A 1 94 ? -3.125 15.969 2.909 1.00 87.38 94 THR A N 1
ATOM 738 C CA . THR A 1 94 ? -3.057 14.560 3.332 1.00 87.38 94 THR A CA 1
ATOM 739 C C . THR A 1 94 ? -4.094 13.721 2.591 1.00 87.38 94 THR A C 1
ATOM 741 O O . THR A 1 94 ? -5.135 14.254 2.198 1.00 87.38 94 THR A O 1
ATOM 744 N N . PRO A 1 95 ? -3.827 12.426 2.357 1.00 92.81 95 PRO A N 1
ATOM 745 C CA . PRO A 1 95 ? -4.829 11.549 1.775 1.00 92.81 95 PRO A CA 1
ATOM 746 C C . PRO A 1 95 ? -5.938 11.233 2.787 1.00 92.81 95 PRO A C 1
ATOM 748 O O . PRO A 1 95 ? -5.755 11.340 4.001 1.00 92.81 95 PRO A O 1
ATOM 751 N N . PHE A 1 96 ? -7.083 10.795 2.273 1.00 94.00 96 PHE A N 1
ATOM 752 C CA . PHE A 1 96 ? -8.216 10.314 3.055 1.00 94.00 96 PHE A CA 1
ATOM 753 C C . PHE A 1 96 ? -8.350 8.799 2.942 1.00 94.00 96 PHE A C 1
ATOM 755 O O . PHE A 1 96 ? -8.082 8.227 1.888 1.00 94.00 96 PHE A O 1
ATOM 762 N N . VAL A 1 97 ? -8.807 8.172 4.025 1.00 96.06 97 VAL A N 1
ATOM 763 C CA . VAL A 1 97 ? -9.053 6.726 4.105 1.00 96.06 97 VAL A CA 1
ATOM 764 C C . VAL A 1 97 ? -10.471 6.445 3.635 1.00 96.06 97 VAL A C 1
ATOM 766 O O . VAL A 1 97 ? -11.416 7.011 4.194 1.00 96.06 97 VAL A O 1
ATOM 769 N N . LYS A 1 98 ? -10.612 5.583 2.629 1.00 94.44 98 LYS A N 1
ATOM 770 C CA . LYS A 1 98 ? -11.894 5.176 2.055 1.00 94.44 98 LYS A CA 1
ATOM 771 C C . LYS A 1 98 ? -12.108 3.676 2.167 1.00 94.44 98 LYS A C 1
ATOM 773 O O . LYS A 1 98 ? -11.153 2.915 2.026 1.00 94.44 98 LYS A O 1
ATOM 778 N N . GLN A 1 99 ? -13.349 3.276 2.426 1.00 92.62 99 GLN A N 1
ATOM 779 C CA . GLN A 1 99 ? -13.751 1.874 2.501 1.00 92.62 99 GLN A CA 1
ATOM 780 C C . GLN A 1 99 ? -14.133 1.320 1.125 1.00 92.62 99 GLN A C 1
ATOM 782 O O . GLN A 1 99 ? -14.626 2.026 0.246 1.00 92.62 99 GLN A O 1
ATOM 787 N N . ILE A 1 100 ? -13.905 0.024 0.955 1.00 89.06 100 ILE A N 1
ATOM 788 C CA . ILE A 1 100 ? -14.389 -0.783 -0.156 1.00 89.06 100 ILE A CA 1
ATOM 789 C C . ILE A 1 100 ? -15.636 -1.514 0.330 1.00 89.06 100 ILE A C 1
ATOM 791 O O . ILE A 1 100 ? -15.556 -2.418 1.158 1.00 89.06 100 ILE A O 1
ATOM 795 N N . ASP A 1 101 ? -16.792 -1.114 -0.190 1.00 82.62 101 ASP A N 1
ATOM 796 C CA . ASP A 1 101 ? -18.104 -1.560 0.295 1.00 82.62 101 ASP A CA 1
ATOM 797 C C . ASP A 1 101 ? -18.909 -2.372 -0.735 1.00 82.62 101 ASP A C 1
ATOM 799 O O . ASP A 1 101 ? -20.000 -2.846 -0.432 1.00 82.62 101 ASP A O 1
ATOM 803 N N . THR A 1 102 ? -18.378 -2.560 -1.951 1.00 81.56 102 THR A N 1
ATOM 804 C CA . THR A 1 102 ? -19.003 -3.222 -3.125 1.00 81.56 102 THR A CA 1
ATOM 805 C C . THR A 1 102 ? -20.250 -2.537 -3.707 1.00 81.56 102 THR A C 1
ATOM 807 O O . THR A 1 102 ? -20.668 -2.854 -4.829 1.00 81.56 102 THR A O 1
ATOM 810 N N . VAL A 1 103 ? -20.826 -1.573 -2.990 1.00 81.19 103 VAL A N 1
ATOM 811 C CA . VAL A 1 103 ? -22.113 -0.944 -3.304 1.00 81.19 103 VAL A CA 1
ATOM 812 C C . VAL A 1 103 ? -22.024 0.573 -3.480 1.00 81.19 103 VAL A C 1
ATOM 814 O O . VAL A 1 103 ? -23.061 1.208 -3.618 1.00 81.19 103 VAL A O 1
ATOM 817 N N . ALA A 1 104 ? -20.824 1.157 -3.544 1.00 80.00 104 ALA A N 1
ATOM 818 C CA . ALA A 1 104 ? -20.605 2.595 -3.737 1.00 80.00 104 ALA A CA 1
ATOM 819 C C . ALA A 1 104 ? -21.344 3.444 -2.688 1.00 80.00 104 ALA A C 1
ATOM 821 O O . ALA A 1 104 ? -22.053 4.395 -3.016 1.00 80.00 104 ALA A O 1
ATOM 822 N N . ALA A 1 105 ? -21.185 3.065 -1.424 1.00 75.12 105 ALA A N 1
ATOM 823 C CA . ALA A 1 105 ? -21.764 3.688 -0.241 1.00 75.12 105 ALA A CA 1
ATOM 824 C C . ALA A 1 105 ? -23.301 3.666 -0.156 1.00 75.12 105 ALA A C 1
ATOM 826 O O . ALA A 1 105 ? -23.875 4.380 0.665 1.00 75.12 105 ALA A O 1
ATOM 827 N N . GLU A 1 106 ? -23.991 2.830 -0.944 1.00 74.31 106 GLU A N 1
ATOM 828 C CA . GLU A 1 106 ? -25.440 2.616 -0.779 1.00 74.31 106 GLU A CA 1
ATOM 829 C C . GLU A 1 106 ? -25.782 1.989 0.584 1.00 74.31 106 GLU A C 1
ATOM 831 O O . GLU A 1 106 ? -26.830 2.287 1.159 1.00 74.31 106 GLU A O 1
ATOM 836 N N . TRP A 1 107 ? -24.890 1.147 1.114 1.00 75.75 107 TRP A N 1
ATOM 837 C CA . TRP A 1 107 ? -25.019 0.501 2.419 1.00 75.75 107 TRP A CA 1
ATOM 838 C C . TRP A 1 107 ? -23.715 0.616 3.210 1.00 75.75 107 TRP A C 1
ATOM 840 O O . TRP A 1 107 ? -22.640 0.582 2.608 1.00 75.75 107 TRP A O 1
ATOM 850 N N . PRO A 1 108 ? -23.782 0.720 4.551 1.00 78.94 108 PRO A N 1
ATOM 851 C CA . PRO A 1 108 ? -22.583 0.760 5.377 1.00 78.94 108 PRO A CA 1
ATOM 852 C C . PRO A 1 108 ? -21.801 -0.554 5.260 1.00 78.94 108 PRO A C 1
ATOM 854 O O . PRO A 1 108 ? -22.370 -1.640 5.406 1.00 78.94 108 PRO A O 1
ATOM 857 N N . ALA A 1 109 ? -20.492 -0.452 5.025 1.00 79.75 109 ALA A N 1
ATOM 858 C CA . ALA A 1 109 ? -19.605 -1.607 4.992 1.00 79.75 109 ALA A CA 1
ATOM 859 C C . ALA A 1 109 ? -19.457 -2.222 6.389 1.00 79.75 109 ALA A C 1
ATOM 861 O O . ALA A 1 109 ? -19.238 -1.521 7.376 1.00 79.75 109 ALA A O 1
ATOM 862 N N . SER A 1 110 ? -19.515 -3.550 6.468 1.00 77.12 110 SER A N 1
ATOM 863 C CA . SER A 1 110 ? -19.165 -4.296 7.682 1.00 77.12 110 SER A CA 1
ATOM 864 C C . SER A 1 110 ? -17.662 -4.570 7.800 1.00 77.12 110 SER A C 1
ATOM 866 O O . SER A 1 110 ? -17.195 -4.982 8.860 1.00 77.12 110 SER A O 1
ATOM 868 N N . THR A 1 111 ? -16.906 -4.359 6.719 1.00 86.88 111 THR A N 1
ATOM 869 C CA . THR A 1 111 ? -15.488 -4.710 6.595 1.00 86.88 111 THR A CA 1
ATOM 870 C C . THR A 1 111 ? -14.612 -3.473 6.445 1.00 86.88 111 THR A C 1
ATOM 872 O O . THR A 1 111 ? -14.919 -2.575 5.663 1.00 86.88 111 THR A O 1
ATOM 875 N N . ASN A 1 112 ? -13.460 -3.463 7.116 1.00 90.88 112 ASN A N 1
ATOM 876 C CA . ASN A 1 112 ? -12.464 -2.399 6.985 1.00 90.88 112 ASN A CA 1
ATOM 877 C C . ASN A 1 112 ? -11.438 -2.748 5.909 1.00 90.88 112 ASN A C 1
ATOM 879 O O . ASN A 1 112 ? -10.257 -2.942 6.201 1.00 90.88 112 ASN A O 1
ATOM 883 N N . TYR A 1 113 ? -11.912 -2.843 4.670 1.00 93.88 113 TYR A N 1
ATOM 884 C CA . TYR A 1 113 ? -11.050 -2.976 3.505 1.00 93.88 113 TYR A CA 1
ATOM 885 C C . TYR A 1 113 ? -10.838 -1.596 2.881 1.00 93.88 113 TYR A C 1
ATOM 887 O O . TYR A 1 113 ? -11.805 -0.959 2.471 1.00 93.88 113 TYR A O 1
ATOM 895 N N . LEU A 1 114 ? -9.604 -1.094 2.901 1.00 95.75 114 LEU A N 1
ATOM 896 C CA . LEU A 1 114 ? -9.302 0.335 2.832 1.00 95.75 114 LEU A CA 1
ATOM 897 C C . LEU A 1 114 ? -8.316 0.675 1.724 1.00 95.75 114 LEU A C 1
ATOM 899 O O . LEU A 1 114 ? -7.408 -0.091 1.417 1.00 95.75 114 LEU A O 1
ATOM 903 N N . TYR A 1 115 ? -8.449 1.884 1.192 1.00 95.25 115 TYR A N 1
ATOM 904 C CA . TYR A 1 115 ? -7.450 2.521 0.340 1.00 95.25 115 TYR A CA 1
ATOM 905 C C . TYR A 1 115 ? -7.356 4.015 0.667 1.00 95.25 115 TYR A C 1
ATOM 907 O O . TYR A 1 115 ? -8.274 4.614 1.238 1.00 95.25 115 TYR A O 1
ATOM 915 N N . LEU A 1 116 ? -6.234 4.629 0.313 1.00 94.19 116 LEU A N 1
ATOM 916 C CA . LEU A 1 116 ? -5.991 6.058 0.453 1.00 94.19 116 LEU A CA 1
ATOM 917 C C . LEU A 1 116 ? -6.333 6.795 -0.840 1.00 94.19 116 LEU A C 1
ATOM 919 O O . LEU A 1 116 ? -6.091 6.311 -1.942 1.00 94.19 116 LEU A O 1
ATOM 923 N N . THR A 1 117 ? -6.846 8.014 -0.742 1.00 92.56 117 THR A N 1
ATOM 924 C CA . THR A 1 117 ? -7.031 8.868 -1.922 1.00 92.56 117 THR A CA 1
ATOM 925 C C . THR A 1 117 ? -6.938 10.346 -1.578 1.00 92.56 117 THR A C 1
ATOM 927 O O . THR A 1 117 ? -7.420 10.793 -0.537 1.00 92.56 117 THR A O 1
ATOM 930 N N . TYR A 1 118 ? -6.359 11.135 -2.481 1.00 87.81 118 TYR A N 1
ATOM 931 C CA . TYR A 1 118 ? -6.377 12.603 -2.386 1.00 87.81 118 TYR A CA 1
ATOM 932 C C . TYR A 1 118 ? -7.665 13.224 -2.946 1.00 87.81 118 TYR A C 1
ATOM 934 O O . TYR A 1 118 ? -7.870 14.437 -2.860 1.00 87.81 118 TYR A O 1
ATOM 942 N N . ASN A 1 119 ? -8.542 12.404 -3.525 1.00 87.19 119 ASN A N 1
ATOM 943 C CA . ASN A 1 119 ? -9.828 12.812 -4.087 1.00 87.19 119 ASN A CA 1
ATOM 944 C C . ASN A 1 119 ? -10.990 12.573 -3.105 1.00 87.19 119 ASN A C 1
ATOM 946 O O . ASN A 1 119 ? -12.136 12.417 -3.517 1.00 87.19 119 ASN A O 1
ATOM 950 N N . GLY A 1 120 ? -10.689 12.534 -1.806 1.00 85.50 120 GLY A N 1
ATOM 951 C CA . GLY A 1 120 ? -11.669 12.506 -0.725 1.00 85.50 120 GLY A CA 1
ATOM 952 C C . GLY A 1 120 ? -11.831 13.868 -0.049 1.00 85.50 120 GLY A C 1
ATOM 953 O O . GLY A 1 120 ? -11.049 14.792 -0.270 1.00 85.50 120 GLY A O 1
ATOM 954 N N . SER A 1 121 ? -12.859 13.976 0.789 1.00 87.12 121 SER A N 1
ATOM 955 C CA . SER A 1 121 ? -13.101 15.128 1.670 1.00 87.12 121 SER A CA 1
ATOM 956 C C . SER A 1 121 ? -13.112 14.758 3.158 1.00 87.12 121 SER A C 1
ATOM 958 O O . SER A 1 121 ? -12.876 15.621 3.999 1.00 87.12 121 SER A O 1
ATOM 960 N N . THR A 1 122 ? -13.388 13.494 3.484 1.00 92.56 122 THR A N 1
ATOM 961 C CA . THR A 1 122 ? -13.461 12.949 4.847 1.00 92.56 122 THR A CA 1
ATOM 962 C C . THR A 1 122 ? -12.952 11.510 4.873 1.00 92.56 122 THR A C 1
ATOM 964 O O . THR A 1 122 ? -12.939 10.836 3.838 1.00 92.56 122 THR A O 1
ATOM 967 N N . HIS A 1 123 ? -12.556 11.028 6.051 1.00 94.44 123 HIS A N 1
ATOM 968 C CA . HIS A 1 123 ? -12.308 9.605 6.282 1.00 94.44 123 HIS A CA 1
ATOM 969 C C . HIS A 1 123 ? -13.637 8.861 6.458 1.00 94.44 123 HIS A C 1
ATOM 971 O O . HIS A 1 123 ? -14.580 9.427 7.010 1.00 94.44 123 HIS A O 1
ATOM 977 N N . ASP A 1 124 ? -13.696 7.606 6.017 1.00 92.06 124 ASP A N 1
ATOM 978 C CA . ASP A 1 124 ? -14.869 6.736 6.223 1.00 92.06 124 ASP A CA 1
ATOM 979 C C . ASP A 1 124 ? -14.842 6.026 7.592 1.00 92.06 124 ASP A C 1
ATOM 981 O O . ASP A 1 124 ? -15.761 5.295 7.944 1.00 92.06 124 ASP A O 1
ATOM 985 N N . LEU A 1 125 ? -13.777 6.236 8.372 1.00 92.00 125 LEU A N 1
ATOM 986 C CA . LEU A 1 125 ? -13.494 5.546 9.627 1.00 92.00 125 LEU A CA 1
ATOM 987 C C . LEU A 1 125 ? -13.052 6.508 10.725 1.00 92.00 125 LEU A C 1
ATOM 989 O O . LEU A 1 125 ? -12.490 7.571 10.460 1.00 92.00 125 LEU A O 1
ATOM 993 N N . GLU A 1 126 ? -13.232 6.061 11.965 1.00 92.38 126 GLU A N 1
ATOM 994 C CA . GLU A 1 126 ? -12.597 6.647 13.143 1.00 92.38 126 GLU A CA 1
ATOM 995 C C . GLU A 1 126 ? -11.246 5.976 13.434 1.00 92.38 126 GLU A C 1
ATOM 997 O O . GLU A 1 126 ? -11.019 4.815 13.081 1.00 92.38 126 GLU A O 1
ATOM 1002 N N . PHE A 1 127 ? -10.349 6.682 14.123 1.00 94.81 127 PHE A N 1
ATOM 1003 C CA . PHE A 1 127 ? -8.985 6.224 14.419 1.00 94.81 127 PHE A CA 1
ATOM 1004 C C . PHE A 1 127 ? -8.743 6.194 15.935 1.00 94.81 127 PHE A C 1
ATOM 1006 O O . PHE A 1 127 ? -8.157 7.123 16.487 1.00 94.81 127 PHE A O 1
ATOM 1013 N N . PRO A 1 128 ? -9.217 5.151 16.645 1.00 91.62 128 PRO A N 1
ATOM 1014 C CA . PRO A 1 128 ? -9.076 5.062 18.100 1.00 91.62 128 PRO A CA 1
ATOM 1015 C C . PRO A 1 128 ? -7.657 4.673 18.564 1.00 91.62 128 PRO A C 1
ATOM 1017 O O . PRO A 1 128 ? -7.389 4.680 19.766 1.00 91.62 128 PRO A O 1
ATOM 1020 N N . GLY A 1 129 ? -6.748 4.333 17.640 1.00 91.19 129 GLY A N 1
ATOM 1021 C CA . GLY A 1 129 ? -5.384 3.892 17.942 1.00 91.19 129 GLY A CA 1
ATOM 1022 C C . GLY A 1 129 ? -5.313 2.481 18.540 1.00 91.19 129 GLY A C 1
ATOM 1023 O O . GLY A 1 129 ? -6.259 1.703 18.455 1.00 91.19 129 GLY A O 1
ATOM 1024 N N . ASN A 1 130 ? -4.171 2.142 19.151 1.00 92.94 130 ASN A N 1
ATOM 1025 C CA . ASN A 1 130 ? -3.883 0.835 19.778 1.00 92.94 130 ASN A CA 1
ATOM 1026 C C . ASN A 1 130 ? -3.855 -0.383 18.838 1.00 92.94 130 ASN A C 1
ATOM 1028 O O . ASN A 1 130 ? -3.868 -1.524 19.302 1.00 92.94 130 ASN A O 1
ATOM 1032 N N . PHE A 1 131 ? -3.746 -0.161 17.533 1.00 96.38 131 PHE A N 1
ATOM 1033 C CA . PHE A 1 131 ? -3.494 -1.231 16.573 1.00 96.38 131 PHE A CA 1
ATOM 1034 C C . PHE A 1 131 ? -1.998 -1.553 16.490 1.00 96.38 131 PHE A C 1
ATOM 1036 O O . PHE A 1 131 ? -1.148 -0.729 16.836 1.00 96.38 131 PHE A O 1
ATOM 1043 N N . VAL A 1 132 ? -1.665 -2.748 16.015 1.00 97.19 132 VAL A N 1
ATOM 1044 C CA . VAL A 1 132 ? -0.309 -3.137 15.611 1.00 97.19 132 VAL A CA 1
ATOM 1045 C C . VAL A 1 132 ? -0.286 -3.212 14.091 1.00 97.19 132 VAL A C 1
ATOM 1047 O O . VAL A 1 132 ? -1.089 -3.930 13.496 1.00 97.19 132 VAL A O 1
ATOM 1050 N N . MET A 1 133 ? 0.611 -2.460 13.461 1.00 97.31 133 MET A N 1
ATOM 1051 C CA . MET A 1 133 ? 0.756 -2.444 12.008 1.00 97.31 133 MET A CA 1
ATOM 1052 C C . MET A 1 133 ? 1.719 -3.543 11.556 1.00 97.31 133 MET A C 1
ATOM 1054 O O . MET A 1 133 ? 2.814 -3.672 12.099 1.00 97.31 133 MET A O 1
ATOM 1058 N N . VAL A 1 134 ? 1.326 -4.308 10.544 1.00 96.88 134 VAL A N 1
ATOM 1059 C CA . VAL A 1 134 ? 2.134 -5.341 9.891 1.00 96.88 134 VAL A CA 1
ATOM 1060 C C . VAL A 1 134 ? 2.284 -4.957 8.424 1.00 96.88 134 VAL A C 1
ATOM 1062 O O . VAL A 1 134 ? 1.289 -4.762 7.721 1.00 96.88 134 VAL A O 1
ATOM 1065 N N . LEU A 1 135 ? 3.529 -4.815 7.967 1.00 95.94 135 LEU A N 1
ATOM 1066 C CA . LEU A 1 135 ? 3.818 -4.565 6.556 1.00 95.94 135 LEU A CA 1
ATOM 1067 C C . LEU A 1 135 ? 3.975 -5.896 5.820 1.00 95.94 135 LEU A C 1
ATOM 1069 O O . LEU A 1 135 ? 4.645 -6.802 6.310 1.00 95.94 135 LEU A O 1
ATOM 1073 N N . GLY A 1 136 ? 3.332 -6.008 4.660 1.00 92.44 136 GLY A N 1
ATOM 1074 C CA . GLY A 1 136 ? 3.393 -7.196 3.818 1.00 92.44 136 GLY A CA 1
ATOM 1075 C C . GLY A 1 136 ? 4.659 -7.290 2.976 1.00 92.44 136 GLY A C 1
ATOM 1076 O O . GLY A 1 136 ? 5.556 -6.454 3.034 1.00 92.44 136 GLY A O 1
ATOM 1077 N N . SER A 1 137 ? 4.694 -8.320 2.136 1.00 89.56 137 SER A N 1
ATOM 1078 C CA . SER A 1 137 ? 5.821 -8.608 1.247 1.00 89.56 137 SER A CA 1
ATOM 1079 C C . SER A 1 137 ? 5.773 -7.859 -0.088 1.00 89.56 137 SER A C 1
ATOM 1081 O O . SER A 1 137 ? 6.768 -7.835 -0.813 1.00 89.56 137 SER A O 1
ATOM 1083 N N . GLY A 1 138 ? 4.637 -7.240 -0.426 1.00 89.56 138 GLY A N 1
ATOM 1084 C CA . GLY A 1 138 ? 4.431 -6.601 -1.720 1.00 89.56 138 GLY A CA 1
ATOM 1085 C C . GLY A 1 138 ? 4.351 -7.607 -2.872 1.00 89.56 138 GLY A C 1
ATOM 1086 O O . GLY A 1 138 ? 3.901 -8.745 -2.712 1.00 89.56 138 GLY A O 1
ATOM 1087 N N . VAL A 1 139 ? 4.759 -7.175 -4.068 1.00 87.81 139 VAL A N 1
ATOM 1088 C CA . VAL A 1 139 ? 4.658 -7.993 -5.285 1.00 87.81 139 VAL A CA 1
ATOM 1089 C C . VAL A 1 139 ? 5.604 -9.188 -5.272 1.00 87.81 139 VAL A C 1
ATOM 1091 O O . VAL A 1 139 ? 6.796 -9.066 -4.977 1.00 87.81 139 VAL A O 1
ATOM 1094 N N . TYR A 1 140 ? 5.095 -10.347 -5.691 1.00 89.69 140 TYR A N 1
ATOM 1095 C CA . TYR A 1 140 ? 5.943 -11.510 -5.909 1.00 89.69 140 TYR A CA 1
ATOM 1096 C C . TYR A 1 140 ? 6.965 -11.273 -7.027 1.00 89.69 140 TYR A C 1
ATOM 1098 O O . TYR A 1 140 ? 6.663 -10.788 -8.121 1.00 89.69 140 TYR A O 1
ATOM 1106 N N . ARG A 1 141 ? 8.211 -11.647 -6.735 1.00 85.62 141 ARG A N 1
ATOM 1107 C CA . ARG A 1 141 ? 9.356 -11.601 -7.650 1.00 85.62 141 ARG A CA 1
ATOM 1108 C C . ARG A 1 141 ? 10.229 -12.829 -7.436 1.00 85.62 141 ARG A C 1
ATOM 1110 O O . ARG A 1 141 ? 10.138 -13.505 -6.416 1.00 85.62 141 ARG A O 1
ATOM 1117 N N . ILE A 1 142 ? 11.112 -13.140 -8.384 1.00 83.00 142 ILE A N 1
ATOM 1118 C CA . ILE A 1 142 ? 11.983 -14.317 -8.229 1.00 83.00 142 ILE A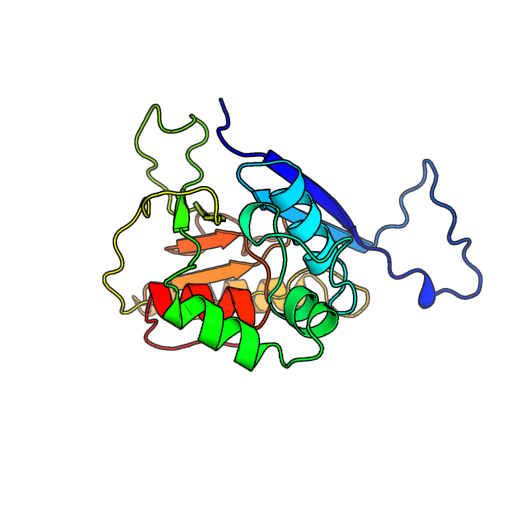 CA 1
ATOM 1119 C C . ILE A 1 142 ? 12.896 -14.096 -7.013 1.00 83.00 142 ILE A C 1
ATOM 1121 O O . ILE A 1 142 ? 13.731 -13.188 -7.043 1.00 83.00 142 ILE A O 1
ATOM 1125 N N . GLY A 1 143 ? 12.747 -14.934 -5.983 1.00 85.25 143 GLY A N 1
ATOM 1126 C CA . GLY A 1 143 ? 13.443 -14.820 -4.693 1.00 85.25 143 GLY A CA 1
ATOM 1127 C C . GLY A 1 143 ? 12.642 -14.130 -3.580 1.00 85.25 143 GLY A C 1
ATOM 1128 O O . GLY A 1 143 ? 13.174 -13.964 -2.490 1.00 85.25 143 GLY A O 1
ATOM 1129 N N . SER A 1 144 ? 11.402 -13.717 -3.851 1.00 86.06 144 SER A N 1
ATOM 1130 C CA . SER A 1 144 ? 10.459 -13.171 -2.871 1.00 86.06 144 SER A CA 1
ATOM 1131 C C . SER A 1 144 ? 9.041 -13.575 -3.258 1.00 86.06 144 SER A C 1
ATOM 1133 O O . SER A 1 144 ? 8.417 -12.911 -4.087 1.00 86.06 144 SER A O 1
ATOM 1135 N N . SER A 1 145 ? 8.558 -14.691 -2.716 1.00 89.50 145 SER A N 1
ATOM 1136 C CA . SER A 1 145 ? 7.263 -15.280 -3.066 1.00 89.50 145 SER A CA 1
ATOM 1137 C C . SER A 1 145 ? 6.379 -15.493 -1.826 1.00 89.50 145 SER A C 1
ATOM 1139 O O . SER A 1 145 ? 6.434 -14.718 -0.864 1.00 89.50 145 SER A O 1
ATOM 1141 N N . VAL A 1 146 ? 5.511 -16.504 -1.875 1.00 91.38 146 VAL A N 1
ATOM 1142 C CA . VAL A 1 146 ? 4.461 -16.792 -0.890 1.00 91.38 146 VAL A CA 1
ATOM 1143 C C . VAL A 1 146 ? 4.994 -17.041 0.519 1.00 91.38 146 VAL A C 1
ATOM 1145 O O . VAL A 1 146 ? 4.283 -16.812 1.490 1.00 91.38 146 VAL A O 1
ATOM 1148 N N . GLU A 1 147 ? 6.254 -17.444 0.666 1.00 92.19 147 GLU A N 1
ATOM 1149 C CA . GLU A 1 147 ? 6.894 -17.652 1.964 1.00 92.19 147 GLU A CA 1
ATOM 1150 C C . GLU A 1 147 ? 6.864 -16.403 2.856 1.00 92.19 147 GLU A C 1
ATOM 1152 O O . GLU A 1 147 ? 6.630 -16.516 4.058 1.00 92.19 147 GLU A O 1
ATOM 1157 N N . PHE A 1 148 ? 7.018 -15.209 2.278 1.00 92.69 148 PHE A N 1
ATOM 1158 C CA . PHE A 1 148 ? 6.962 -13.959 3.039 1.00 92.69 148 PHE A CA 1
ATOM 1159 C C . PHE A 1 148 ? 5.524 -13.578 3.401 1.00 92.69 148 PHE A C 1
ATOM 1161 O O . PHE A 1 148 ? 5.274 -13.061 4.488 1.00 92.69 148 PHE A O 1
ATOM 1168 N N . ASP A 1 149 ? 4.565 -13.906 2.531 1.00 93.50 149 ASP A N 1
ATOM 1169 C CA . ASP A 1 149 ? 3.146 -13.749 2.851 1.00 93.50 149 ASP A CA 1
ATOM 1170 C C . ASP A 1 149 ? 2.725 -14.673 4.000 1.00 93.50 149 ASP A C 1
ATOM 1172 O O . ASP A 1 149 ? 2.048 -14.252 4.935 1.00 93.50 149 ASP A O 1
ATOM 1176 N N . TRP A 1 150 ? 3.208 -15.917 3.990 1.00 92.56 150 TRP A N 1
ATOM 1177 C CA . TRP A 1 150 ? 2.969 -16.878 5.062 1.00 92.56 150 TRP A CA 1
ATOM 1178 C C . TRP A 1 150 ? 3.478 -16.372 6.417 1.00 92.56 150 TRP A C 1
ATOM 1180 O O . TRP A 1 150 ? 2.785 -16.511 7.428 1.00 92.56 150 TRP A O 1
ATOM 1190 N N . CYS A 1 151 ? 4.659 -15.747 6.449 1.00 93.44 151 CYS A N 1
ATOM 1191 C CA . CYS A 1 151 ? 5.191 -15.105 7.653 1.00 93.44 151 CYS A CA 1
ATOM 1192 C C . CYS A 1 151 ? 4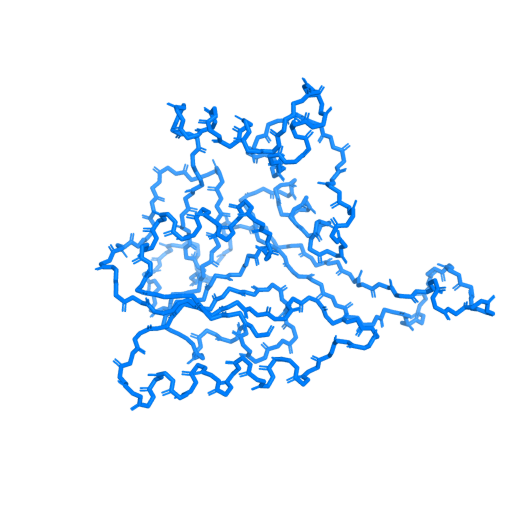.284 -13.968 8.150 1.00 93.44 151 CYS A C 1
ATOM 1194 O O . CYS A 1 151 ? 3.978 -13.914 9.344 1.00 93.44 151 CYS A O 1
ATOM 1196 N N . ALA A 1 152 ? 3.808 -13.099 7.251 1.00 94.12 152 ALA A N 1
ATOM 1197 C CA . ALA A 1 152 ? 2.899 -12.007 7.600 1.00 94.12 152 ALA A CA 1
ATOM 1198 C C . ALA A 1 152 ? 1.557 -12.529 8.145 1.00 94.12 152 ALA A C 1
ATOM 1200 O O . ALA A 1 152 ? 1.102 -12.092 9.202 1.00 94.12 152 ALA A O 1
ATOM 1201 N N . VAL A 1 153 ? 0.960 -13.530 7.492 1.00 94.38 153 VAL A N 1
ATOM 1202 C CA . VAL A 1 153 ? -0.283 -14.178 7.947 1.00 94.38 153 VAL A CA 1
ATOM 1203 C C . VAL A 1 153 ? -0.092 -14.867 9.301 1.00 94.38 153 VAL A C 1
ATOM 1205 O O . VAL A 1 153 ? -0.957 -14.771 10.173 1.00 94.38 153 VAL A O 1
ATOM 1208 N N . GLY A 1 154 ? 1.042 -15.539 9.514 1.00 95.31 154 GLY A N 1
ATOM 1209 C CA . GLY A 1 154 ? 1.391 -16.132 10.807 1.00 95.31 154 GLY A CA 1
ATOM 1210 C C . GLY A 1 154 ? 1.475 -15.085 11.921 1.00 95.31 154 GLY A C 1
ATOM 1211 O O . GLY A 1 154 ? 0.916 -15.290 12.998 1.00 95.31 154 GLY A O 1
ATOM 1212 N N . CYS A 1 155 ? 2.096 -13.939 11.635 1.00 95.19 155 CYS A N 1
ATOM 1213 C CA . CYS A 1 155 ? 2.179 -12.802 12.551 1.00 95.19 155 CYS A CA 1
ATOM 1214 C C . CYS A 1 155 ? 0.791 -12.240 12.903 1.00 95.19 155 CYS A C 1
ATOM 1216 O O . CYS A 1 155 ? 0.472 -12.092 14.083 1.00 95.19 155 CYS A O 1
ATOM 1218 N N . LEU A 1 156 ? -0.066 -11.998 11.904 1.00 95.56 156 LEU A N 1
ATOM 1219 C CA . LEU A 1 156 ? -1.435 -11.505 12.114 1.00 95.56 156 LEU A CA 1
ATOM 1220 C C . LEU A 1 156 ? -2.255 -12.445 13.005 1.00 95.56 156 LEU A C 1
ATOM 1222 O O . LEU A 1 156 ? -2.917 -12.000 13.944 1.00 95.56 156 LEU A O 1
ATOM 1226 N N . ARG A 1 157 ? -2.181 -13.756 12.746 1.00 95.56 157 ARG A N 1
ATOM 1227 C CA . ARG A 1 157 ? -2.881 -14.770 13.550 1.00 95.56 157 ARG A CA 1
ATOM 1228 C C . ARG A 1 157 ? -2.405 -14.775 14.995 1.00 95.56 157 ARG A C 1
ATOM 1230 O O . ARG A 1 157 ? -3.227 -14.868 15.901 1.00 95.56 157 ARG A O 1
ATOM 1237 N N . GLU A 1 158 ? -1.103 -14.644 15.213 1.00 96.12 158 GLU A N 1
ATOM 1238 C CA . GLU A 1 158 ? -0.540 -14.643 16.559 1.00 96.12 158 GLU A CA 1
ATOM 1239 C C . GLU A 1 158 ? -0.886 -13.363 17.334 1.00 96.12 158 GLU A C 1
ATOM 1241 O O . GLU A 1 158 ? -1.277 -13.427 18.498 1.00 96.12 158 GLU A O 1
ATOM 1246 N N . LEU A 1 159 ? -0.863 -12.201 16.678 1.00 96.19 159 LEU A N 1
ATOM 1247 C CA . LEU A 1 159 ? -1.353 -10.953 17.270 1.00 96.19 159 LEU A CA 1
ATOM 1248 C C . LEU A 1 159 ? -2.835 -11.054 17.656 1.00 96.19 159 LEU A C 1
ATOM 1250 O O . LEU A 1 159 ? -3.211 -10.658 18.763 1.00 96.19 159 LEU A O 1
ATOM 1254 N N . ARG A 1 160 ? -3.663 -11.652 16.791 1.00 94.94 160 ARG A N 1
ATOM 1255 C CA . ARG A 1 160 ? -5.079 -11.914 17.079 1.00 94.94 160 ARG A CA 1
ATOM 1256 C C . ARG A 1 160 ? -5.249 -12.860 18.275 1.00 94.94 160 ARG A C 1
ATOM 1258 O O . ARG A 1 160 ? -6.082 -12.583 19.136 1.00 94.94 160 ARG A O 1
ATOM 1265 N N . ASN A 1 161 ? -4.436 -13.916 18.389 1.00 96.25 161 ASN A N 1
ATOM 1266 C CA . ASN A 1 161 ? -4.436 -14.820 19.552 1.00 96.25 161 ASN A CA 1
ATOM 1267 C C . ASN A 1 161 ? -4.090 -14.092 20.862 1.00 96.25 161 ASN A C 1
ATOM 1269 O O . ASN A 1 161 ? -4.603 -14.444 21.922 1.00 96.25 161 ASN A O 1
ATOM 1273 N N . GLN A 1 162 ? -3.259 -13.052 20.788 1.00 96.12 162 GLN A N 1
ATOM 1274 C CA . GLN A 1 162 ? -2.907 -12.189 21.920 1.00 96.12 162 GLN A CA 1
ATOM 1275 C C . GLN A 1 162 ? -3.930 -11.065 22.173 1.00 96.12 162 GLN A C 1
ATOM 1277 O O . GLN A 1 162 ? -3.694 -10.192 23.012 1.00 96.12 162 GLN A O 1
ATOM 1282 N N . GLY A 1 163 ? -5.059 -11.057 21.455 1.00 95.06 163 GLY A N 1
ATOM 1283 C CA . GLY A 1 163 ? -6.106 -10.042 21.578 1.00 95.06 163 GLY A CA 1
ATOM 1284 C C . GLY A 1 163 ? -5.681 -8.654 21.094 1.00 95.06 163 GLY A C 1
ATOM 1285 O O . GLY A 1 163 ? -6.233 -7.653 21.551 1.00 95.06 163 GLY A O 1
ATOM 1286 N N . LYS A 1 164 ? -4.674 -8.567 20.217 1.00 96.00 164 LYS A N 1
ATOM 1287 C CA . LYS A 1 164 ? -4.218 -7.309 19.616 1.00 96.00 164 LYS A CA 1
ATOM 1288 C C . LYS A 1 164 ? -4.983 -7.037 18.329 1.00 96.00 164 LYS A C 1
ATOM 1290 O O . LYS A 1 164 ? -5.096 -7.919 17.483 1.00 96.00 164 LYS A O 1
ATOM 1295 N N . SER A 1 165 ? -5.447 -5.801 18.169 1.00 96.00 165 SER A N 1
ATOM 1296 C CA . SER A 1 165 ? -6.014 -5.343 16.904 1.00 96.00 165 SER A CA 1
ATOM 1297 C C . SER A 1 165 ? -4.905 -5.052 15.897 1.00 96.00 165 SER A C 1
ATOM 1299 O O . SER A 1 165 ? -3.848 -4.526 16.251 1.00 96.00 165 SER A O 1
ATOM 1301 N N . THR A 1 166 ? -5.140 -5.396 14.640 1.00 96.62 166 THR A N 1
ATOM 1302 C CA . THR A 1 166 ? -4.117 -5.458 13.593 1.00 96.62 166 THR A CA 1
ATOM 1303 C C . THR A 1 166 ? -4.457 -4.571 12.403 1.00 96.62 166 THR A C 1
ATOM 1305 O O . THR A 1 166 ? -5.610 -4.492 11.978 1.00 96.62 166 THR A O 1
ATOM 1308 N N . ILE A 1 167 ? -3.435 -3.912 11.857 1.00 97.19 167 ILE A N 1
ATOM 1309 C CA . ILE A 1 167 ? -3.490 -3.211 10.573 1.00 97.19 167 ILE A CA 1
ATOM 1310 C C . ILE A 1 167 ? -2.555 -3.938 9.611 1.00 97.19 167 ILE A C 1
ATOM 1312 O O . ILE A 1 167 ? -1.358 -4.010 9.878 1.00 97.19 167 ILE A O 1
ATOM 1316 N N . MET A 1 168 ? -3.072 -4.443 8.496 1.00 96.88 168 MET A N 1
ATOM 1317 C CA . MET A 1 168 ? -2.259 -5.007 7.418 1.00 96.88 168 MET A CA 1
ATOM 1318 C C . MET A 1 168 ? -2.084 -3.979 6.300 1.00 96.88 168 MET A C 1
ATOM 1320 O O . MET A 1 168 ? -3.064 -3.378 5.864 1.00 96.88 168 MET A O 1
ATOM 1324 N N . VAL A 1 169 ? -0.855 -3.795 5.810 1.00 97.19 169 VAL A N 1
ATOM 1325 C CA . VAL A 1 169 ? -0.568 -2.972 4.622 1.00 97.19 169 VAL A CA 1
ATOM 1326 C C . VAL A 1 169 ? 0.094 -3.843 3.560 1.00 97.19 169 VAL A C 1
ATOM 1328 O O . VAL A 1 169 ? 1.220 -4.305 3.750 1.00 97.19 169 VAL A O 1
ATOM 1331 N N . ASN A 1 170 ? -0.602 -4.094 2.452 1.00 95.88 170 ASN A N 1
ATOM 1332 C CA . ASN A 1 170 ? -0.080 -4.861 1.320 1.00 95.88 170 ASN A CA 1
ATOM 1333 C C . ASN A 1 170 ? -0.836 -4.509 0.030 1.00 95.88 170 ASN A C 1
ATOM 1335 O O . ASN A 1 170 ? -1.916 -3.939 0.091 1.00 95.88 170 ASN A O 1
ATOM 1339 N N . TYR A 1 171 ? -0.283 -4.850 -1.132 1.00 93.31 171 TYR A N 1
ATOM 1340 C CA . TYR A 1 171 ? -0.864 -4.504 -2.440 1.00 93.31 171 TYR A CA 1
ATOM 1341 C C . TYR A 1 171 ? -0.835 -5.646 -3.466 1.00 93.31 171 TYR A C 1
ATOM 1343 O O . TYR A 1 171 ? -1.095 -5.438 -4.657 1.00 93.31 171 TYR A O 1
ATOM 1351 N N . ASN A 1 172 ? -0.482 -6.856 -3.037 1.00 92.00 172 ASN A N 1
ATOM 1352 C CA . ASN A 1 172 ? -0.452 -8.018 -3.912 1.00 92.00 172 ASN A CA 1
ATOM 1353 C C . ASN A 1 172 ? -1.813 -8.737 -3.866 1.00 92.00 172 ASN A C 1
ATOM 1355 O O . ASN A 1 172 ? -2.152 -9.287 -2.825 1.00 92.00 172 ASN A O 1
ATOM 1359 N N . PRO A 1 173 ? -2.592 -8.747 -4.964 1.00 90.38 173 PRO A N 1
ATOM 1360 C CA . PRO A 1 173 ? -3.950 -9.293 -4.968 1.00 90.38 173 PRO A CA 1
ATOM 1361 C C . PRO A 1 173 ? -4.001 -10.826 -4.892 1.00 90.38 173 PRO A C 1
ATOM 1363 O O . PRO A 1 173 ? -5.083 -11.389 -4.761 1.00 90.38 173 PRO A O 1
ATOM 1366 N N . GLU A 1 174 ? -2.865 -11.514 -5.028 1.00 88.81 174 GLU A N 1
ATOM 1367 C CA . GLU A 1 174 ? -2.799 -12.980 -5.011 1.00 88.81 174 GLU A CA 1
ATOM 1368 C C . GLU A 1 174 ? -2.662 -13.554 -3.592 1.00 88.81 174 GLU A C 1
ATOM 1370 O O . GLU A 1 174 ? -2.612 -14.774 -3.425 1.00 88.81 174 GLU A O 1
ATOM 1375 N N . THR A 1 175 ? -2.541 -12.699 -2.570 1.00 90.19 175 THR A N 1
ATOM 1376 C CA . THR A 1 175 ? -2.065 -13.113 -1.248 1.00 90.19 175 THR A CA 1
ATOM 1377 C C . THR A 1 175 ? -3.160 -13.187 -0.206 1.00 90.19 175 THR A C 1
ATOM 1379 O O . THR A 1 175 ? -4.036 -12.325 -0.132 1.00 90.19 175 THR A O 1
ATOM 1382 N N . VAL A 1 176 ? -3.029 -14.162 0.696 1.00 92.75 176 VAL A N 1
ATOM 1383 C CA . VAL A 1 176 ? -3.973 -14.357 1.804 1.00 92.75 176 VAL A CA 1
ATOM 1384 C C . VAL A 1 176 ? -3.916 -13.174 2.764 1.00 92.75 176 VAL A C 1
ATOM 1386 O O . VAL A 1 176 ? -4.928 -12.790 3.333 1.00 92.75 176 VAL A O 1
ATOM 1389 N N . SER A 1 177 ? -2.760 -12.522 2.923 1.00 91.06 177 SER A N 1
ATOM 1390 C CA . SER A 1 177 ? -2.686 -11.308 3.747 1.00 91.06 177 SER A CA 1
ATOM 1391 C C . SER A 1 177 ? -3.570 -10.154 3.258 1.00 91.06 177 SER A C 1
ATOM 1393 O O . SER A 1 177 ? -3.882 -9.272 4.054 1.00 91.06 177 SER A O 1
ATOM 1395 N N . THR A 1 178 ? -3.979 -10.152 1.984 1.00 91.62 178 THR A N 1
ATOM 1396 C CA . THR A 1 178 ? -4.920 -9.162 1.435 1.00 91.62 178 THR A CA 1
ATOM 1397 C C . THR A 1 178 ? -6.376 -9.623 1.450 1.00 91.62 178 THR A C 1
ATOM 1399 O O . THR A 1 178 ? -7.246 -8.920 0.936 1.00 91.62 178 THR A O 1
ATOM 1402 N N . ASP A 1 179 ? -6.673 -10.750 2.096 1.00 91.25 179 ASP A N 1
ATOM 1403 C CA . ASP A 1 179 ? -8.045 -11.095 2.439 1.00 91.25 179 ASP A CA 1
ATOM 1404 C C . ASP A 1 179 ? -8.508 -10.247 3.634 1.00 91.25 179 ASP A C 1
ATOM 1406 O O . ASP A 1 179 ? -7.821 -10.096 4.652 1.00 91.25 179 ASP A O 1
ATOM 1410 N N . TYR A 1 180 ? -9.703 -9.667 3.515 1.00 84.56 180 TYR A N 1
ATOM 1411 C CA . TYR A 1 180 ? -10.244 -8.714 4.491 1.00 84.56 180 TYR A CA 1
ATOM 1412 C C . TYR A 1 180 ? -10.523 -9.328 5.875 1.00 84.56 180 TYR A C 1
ATOM 1414 O O . TYR A 1 180 ? -10.747 -8.593 6.832 1.00 84.56 180 TYR A O 1
ATOM 1422 N N . ASP A 1 181 ? -10.547 -10.656 6.002 1.00 89.25 181 ASP A N 1
ATOM 1423 C CA . ASP A 1 181 ? -10.800 -11.381 7.251 1.00 89.25 181 ASP A CA 1
ATOM 1424 C C . ASP A 1 181 ? -9.514 -11.699 8.041 1.00 89.25 181 ASP A C 1
ATOM 1426 O O . ASP A 1 181 ? -9.575 -12.095 9.218 1.00 89.25 181 ASP A O 1
ATOM 1430 N N . MET A 1 182 ? -8.337 -11.482 7.443 1.00 91.81 182 MET A N 1
ATOM 1431 C CA . MET A 1 182 ? -7.046 -11.746 8.085 1.00 91.81 182 MET A CA 1
ATOM 1432 C C . MET A 1 182 ? -6.624 -10.672 9.089 1.00 91.81 182 MET A C 1
ATOM 1434 O O . MET A 1 182 ? -5.888 -10.981 10.025 1.00 91.81 182 MET A O 1
ATOM 1438 N N . SER A 1 183 ? -7.103 -9.437 8.940 1.00 93.56 183 SER A N 1
ATOM 1439 C CA . SER A 1 183 ? -6.758 -8.309 9.815 1.00 93.56 183 SER A CA 1
ATOM 1440 C C . SER A 1 183 ? -7.994 -7.489 10.179 1.00 93.56 183 SER A C 1
ATOM 1442 O O . SER A 1 183 ? -9.036 -7.617 9.543 1.00 93.56 183 SER A O 1
ATOM 1444 N N . ASP A 1 184 ? -7.907 -6.667 11.225 1.00 94.94 184 ASP A N 1
ATOM 1445 C CA . ASP A 1 184 ? -9.027 -5.803 11.631 1.00 94.94 184 ASP A CA 1
ATOM 1446 C C . ASP A 1 184 ? -9.184 -4.588 10.709 1.00 94.94 184 ASP A C 1
ATOM 1448 O O . ASP A 1 184 ? -10.282 -4.036 10.583 1.00 94.94 184 ASP A O 1
ATOM 1452 N N . ARG A 1 185 ? -8.080 -4.162 10.083 1.00 96.06 185 ARG A N 1
ATOM 1453 C CA . ARG A 1 185 ? -8.015 -3.132 9.043 1.00 96.06 185 ARG A CA 1
ATOM 1454 C C . ARG A 1 185 ? -7.002 -3.544 7.987 1.00 96.06 185 ARG A C 1
ATOM 1456 O O . ARG A 1 185 ? -5.820 -3.687 8.292 1.00 96.06 185 ARG A O 1
ATOM 1463 N N . LEU A 1 186 ? -7.448 -3.657 6.745 1.00 96.62 186 LEU A N 1
ATOM 1464 C CA . LEU A 1 186 ? -6.585 -3.942 5.608 1.00 96.62 186 LEU A CA 1
ATOM 1465 C C . LEU A 1 186 ? -6.463 -2.694 4.739 1.00 96.62 186 LEU A C 1
ATOM 1467 O O . LEU A 1 186 ? -7.449 -2.265 4.149 1.00 96.62 186 LEU A O 1
ATOM 1471 N N . TYR A 1 187 ? -5.260 -2.144 4.620 1.00 97.19 187 TYR A N 1
ATOM 1472 C CA . TYR A 1 187 ? -4.931 -1.101 3.653 1.00 97.19 187 TYR A CA 1
ATOM 1473 C C . TYR A 1 187 ? -4.331 -1.734 2.397 1.00 97.19 187 TYR A C 1
ATOM 1475 O O . TYR A 1 187 ? -3.204 -2.235 2.429 1.00 97.19 187 TYR A O 1
ATOM 1483 N N . PHE A 1 188 ? -5.075 -1.676 1.291 1.00 95.94 188 PHE A N 1
ATOM 1484 C CA . PHE A 1 188 ? -4.604 -2.096 -0.027 1.00 95.94 188 PHE A CA 1
ATOM 1485 C C . PHE A 1 188 ? -3.779 -0.985 -0.680 1.00 95.94 188 PHE A C 1
ATOM 1487 O O . PHE A 1 188 ? -4.251 -0.245 -1.546 1.00 95.94 188 PHE A O 1
ATOM 1494 N N . GLU A 1 189 ? -2.555 -0.809 -0.197 1.00 95.19 189 GLU A N 1
ATOM 1495 C CA . GLU A 1 189 ? -1.737 0.364 -0.491 1.00 95.19 189 GLU A CA 1
ATOM 1496 C C . GLU A 1 189 ? -0.266 0.035 -0.721 1.00 95.19 189 GLU A C 1
ATOM 1498 O O . GLU A 1 189 ? 0.245 -1.011 -0.325 1.00 95.19 189 GLU A O 1
ATOM 1503 N N . GLU A 1 190 ? 0.416 0.967 -1.386 1.00 90.88 190 GLU A N 1
ATOM 1504 C CA . GLU A 1 190 ? 1.838 0.866 -1.707 1.00 90.88 190 GLU A CA 1
ATOM 1505 C C . GLU A 1 190 ? 2.675 0.787 -0.421 1.00 90.88 190 GLU A C 1
ATOM 1507 O O . GLU A 1 190 ? 2.518 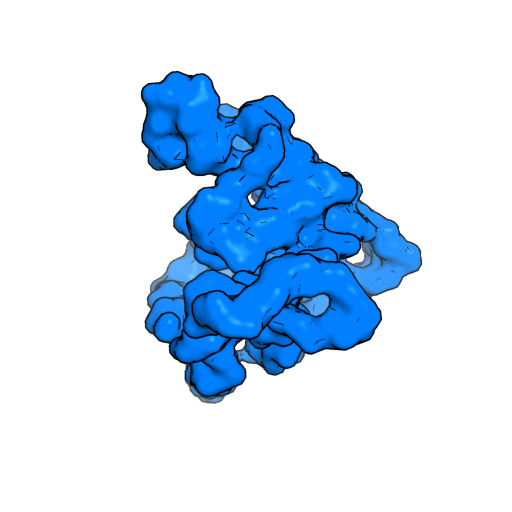1.601 0.489 1.00 90.88 190 GLU A O 1
ATOM 1512 N N . ILE A 1 191 ? 3.619 -0.156 -0.354 1.00 92.50 191 ILE A N 1
ATOM 1513 C CA . ILE A 1 191 ? 4.571 -0.243 0.765 1.00 92.50 191 ILE A CA 1
ATOM 1514 C C . ILE A 1 191 ? 5.771 0.661 0.458 1.00 92.50 191 ILE A C 1
ATOM 1516 O O . ILE A 1 191 ? 6.875 0.199 0.175 1.00 92.50 191 ILE A O 1
ATOM 1520 N N . SER A 1 192 ? 5.539 1.972 0.470 1.00 91.31 192 SER A N 1
ATOM 1521 C CA . SER A 1 192 ? 6.582 2.992 0.343 1.00 91.31 192 SER A CA 1
ATOM 1522 C C . SER A 1 192 ? 6.642 3.881 1.574 1.00 91.31 192 SER A C 1
ATOM 1524 O O . SER A 1 192 ? 5.691 3.957 2.352 1.00 91.31 192 SER A O 1
ATOM 1526 N N . PHE A 1 193 ? 7.777 4.560 1.765 1.00 91.50 193 PHE A N 1
ATOM 1527 C CA . PHE A 1 193 ? 7.988 5.435 2.919 1.00 91.50 193 PHE A CA 1
ATOM 1528 C C . PHE A 1 193 ? 6.866 6.470 3.062 1.00 91.50 193 PHE A C 1
ATOM 1530 O O . PHE A 1 193 ? 6.319 6.647 4.146 1.00 91.50 193 PHE A O 1
ATOM 1537 N N . GLU A 1 194 ? 6.486 7.113 1.960 1.00 91.75 194 GLU A N 1
ATOM 1538 C CA . GLU A 1 194 ? 5.412 8.098 1.934 1.00 91.75 194 GLU A CA 1
ATOM 1539 C C . GLU A 1 194 ? 4.079 7.540 2.445 1.00 91.75 194 GLU A C 1
ATOM 1541 O O . GLU A 1 194 ? 3.471 8.124 3.346 1.00 91.75 194 GLU A O 1
ATOM 1546 N N . VAL A 1 195 ? 3.637 6.423 1.866 1.00 93.44 195 VAL A N 1
ATOM 1547 C CA . VAL A 1 195 ? 2.305 5.858 2.096 1.00 93.44 195 VAL A CA 1
ATOM 1548 C C . VAL A 1 195 ? 2.222 5.196 3.465 1.00 93.44 195 VAL A C 1
ATOM 1550 O O . VAL A 1 195 ? 1.285 5.458 4.216 1.00 93.44 195 VAL A O 1
ATOM 1553 N N . VAL A 1 196 ? 3.237 4.417 3.845 1.00 95.25 196 VAL A N 1
ATOM 1554 C CA . VAL A 1 196 ? 3.310 3.803 5.178 1.00 95.25 196 VAL A CA 1
ATOM 1555 C C . VAL A 1 196 ? 3.312 4.879 6.260 1.00 95.25 196 VAL A C 1
ATOM 1557 O O . VAL A 1 196 ? 2.610 4.741 7.260 1.00 95.25 196 VAL A O 1
ATOM 1560 N N . MET A 1 197 ? 4.040 5.980 6.055 1.00 95.00 197 MET A N 1
ATOM 1561 C CA . MET A 1 197 ? 4.063 7.077 7.020 1.00 95.00 197 MET A CA 1
ATOM 1562 C C . MET A 1 197 ? 2.742 7.859 7.049 1.00 95.00 197 MET A C 1
ATOM 1564 O O . MET A 1 197 ? 2.333 8.317 8.114 1.00 95.00 197 MET A O 1
ATOM 1568 N N . ASP A 1 198 ? 2.037 7.985 5.919 1.00 94.94 198 ASP A N 1
ATOM 1569 C CA . ASP A 1 198 ? 0.683 8.552 5.894 1.00 94.94 198 ASP A CA 1
ATOM 1570 C C . ASP A 1 198 ? -0.288 7.699 6.724 1.00 94.94 198 ASP A C 1
ATOM 1572 O O . ASP A 1 198 ? -0.985 8.244 7.579 1.00 94.94 198 ASP A O 1
ATOM 1576 N N . ILE A 1 199 ? -0.279 6.370 6.561 1.00 96.25 199 ILE A N 1
ATOM 1577 C CA . ILE A 1 199 ? -1.113 5.462 7.370 1.00 96.25 199 ILE A CA 1
ATOM 1578 C C . ILE A 1 199 ? -0.701 5.530 8.844 1.00 96.25 199 ILE A C 1
ATOM 1580 O O . ILE A 1 199 ? -1.558 5.647 9.715 1.00 96.25 199 ILE A O 1
ATOM 1584 N N . TYR A 1 200 ? 0.600 5.509 9.142 1.00 95.81 200 TYR A N 1
ATOM 1585 C CA . TYR A 1 200 ? 1.117 5.586 10.510 1.00 95.81 200 TYR A CA 1
ATOM 1586 C C . TYR A 1 200 ? 0.672 6.868 11.227 1.00 95.81 200 TYR A C 1
ATOM 1588 O O . TYR A 1 200 ? 0.262 6.822 12.387 1.00 95.81 200 TYR A O 1
ATOM 1596 N N . ASN A 1 201 ? 0.718 8.008 10.534 1.00 94.25 201 ASN A N 1
ATOM 1597 C CA . ASN A 1 201 ? 0.301 9.298 11.080 1.00 94.25 201 ASN A CA 1
ATOM 1598 C C . ASN A 1 201 ? -1.215 9.408 11.275 1.00 94.25 201 ASN A C 1
ATOM 1600 O O . ASN A 1 201 ? -1.644 10.188 12.116 1.00 94.25 201 ASN A O 1
ATOM 1604 N N . ILE A 1 202 ? -2.013 8.670 10.501 1.00 94.75 202 ILE A N 1
ATOM 1605 C CA . ILE A 1 202 ? -3.474 8.642 10.635 1.00 94.75 202 ILE A CA 1
ATOM 1606 C C . ILE A 1 202 ? -3.898 7.683 11.760 1.00 94.75 202 ILE A C 1
ATOM 1608 O O . ILE A 1 202 ? -4.736 8.027 12.587 1.00 94.75 202 ILE A O 1
ATOM 1612 N N . GLU A 1 203 ? -3.321 6.481 11.797 1.00 95.88 203 GLU A N 1
ATOM 1613 C CA . GLU A 1 203 ? -3.730 5.395 12.698 1.00 95.88 203 GLU A CA 1
ATOM 1614 C C . GLU A 1 203 ? -3.074 5.456 14.081 1.00 95.88 203 GLU A C 1
ATOM 1616 O O . GLU A 1 203 ? -3.607 4.890 15.035 1.00 95.88 203 GLU A O 1
ATOM 1621 N N . HIS A 1 204 ? -1.910 6.104 14.200 1.00 95.31 204 HIS A N 1
ATOM 1622 C CA . HIS A 1 204 ? -1.086 6.113 15.413 1.00 95.31 204 HIS A CA 1
ATOM 1623 C C . HIS A 1 204 ? -0.936 4.709 16.041 1.00 95.31 204 HIS A C 1
ATOM 1625 O O . HIS A 1 204 ? -1.344 4.484 17.189 1.00 95.31 204 HIS A O 1
ATOM 1631 N N . PRO A 1 205 ? -0.384 3.729 15.296 1.00 95.94 205 PRO A N 1
ATOM 1632 C CA . PRO A 1 205 ? -0.281 2.364 15.787 1.00 95.94 205 PRO A CA 1
ATOM 1633 C C . PRO A 1 205 ? 0.670 2.280 16.988 1.00 95.94 205 PRO A C 1
ATOM 1635 O O . PRO A 1 205 ? 1.648 3.016 17.106 1.00 95.94 205 PRO A O 1
ATOM 1638 N N . SER A 1 206 ? 0.400 1.320 17.869 1.00 95.31 206 SER A N 1
ATOM 1639 C CA . SER A 1 206 ? 1.214 1.018 19.054 1.00 95.31 206 SER A CA 1
ATOM 1640 C C . SER A 1 206 ? 2.599 0.454 18.715 1.00 95.31 206 SER A C 1
ATOM 1642 O O . SER A 1 206 ? 3.518 0.522 19.530 1.00 95.31 206 SER A O 1
ATOM 1644 N N . GLY A 1 207 ? 2.750 -0.102 17.514 1.00 94.25 207 GLY A N 1
ATOM 1645 C CA . GLY A 1 207 ? 3.990 -0.665 17.005 1.00 94.25 207 GLY A CA 1
ATOM 1646 C C . GLY A 1 207 ? 3.858 -1.047 15.535 1.00 94.25 207 GLY A C 1
ATOM 1647 O O . GLY A 1 207 ? 2.748 -1.179 15.013 1.00 94.25 207 GLY A O 1
ATOM 1648 N N . VAL A 1 208 ? 5.005 -1.221 14.880 1.00 95.56 208 VAL A N 1
ATOM 1649 C CA . VAL A 1 208 ? 5.110 -1.647 13.481 1.00 95.56 208 VAL A CA 1
ATOM 1650 C C . VAL A 1 208 ? 6.000 -2.882 13.418 1.00 95.56 208 VAL A C 1
ATOM 1652 O O . VAL A 1 208 ? 7.081 -2.894 14.007 1.00 95.56 208 VAL A O 1
ATOM 1655 N N . ILE A 1 209 ? 5.549 -3.911 12.708 1.00 94.50 209 ILE A N 1
ATOM 1656 C CA . ILE A 1 209 ? 6.307 -5.130 12.434 1.00 94.50 209 ILE A CA 1
ATOM 1657 C C . ILE A 1 209 ? 6.718 -5.121 10.964 1.00 94.50 209 ILE A C 1
ATOM 1659 O O . ILE A 1 209 ? 5.883 -4.981 10.069 1.00 94.50 209 ILE A O 1
ATOM 1663 N N . LEU A 1 210 ? 8.022 -5.275 10.749 1.00 87.19 210 LEU A N 1
ATOM 1664 C CA . LEU A 1 210 ? 8.656 -5.403 9.442 1.00 87.19 210 LEU A CA 1
ATOM 1665 C C . LEU A 1 210 ? 9.025 -6.882 9.264 1.00 87.19 210 LEU A C 1
ATOM 1667 O O . LEU A 1 210 ? 9.778 -7.404 10.091 1.00 87.19 210 LEU A O 1
ATOM 1671 N N . SER A 1 211 ? 8.454 -7.554 8.259 1.00 63.88 211 SER A N 1
ATOM 1672 C CA . SER A 1 211 ? 8.749 -8.963 7.941 1.00 63.88 211 SER A CA 1
ATOM 1673 C C . SER A 1 211 ? 9.951 -9.113 7.022 1.00 63.88 211 SER A C 1
ATOM 1675 O O . SER A 1 211 ? 10.005 -8.331 6.046 1.00 63.88 211 SER A O 1
#

Nearest PDB structures (foldseek):
  5dou-assembly1_A  TM=9.785E-01  e=1.013E-24  Homo sapiens
  5dou-assembly2_D  TM=9.785E-01  e=1.225E-24  Homo sapiens
  5dou-assembly2_C  TM=9.784E-01  e=1.788E-24  Homo sapiens
  6uel-assembly2_B  TM=9.120E-01  e=5.070E-23  Homo sapiens
  5dot-assembly1_B  TM=8.994E-01  e=4.469E-23  Homo sapiens

Organism: NCBI:txid721156

Foldseek 3Di:
DDQKDKDKDFAAPCVVPPPDDPDDDPDDRGQAMWMAIENDPQQRVQQRQCLRDVPRQGDDQDDCQSNHALCSVCVVVVHDSVVSLVVCVVVVQAWEKDADAVPHVPDDRPFQEIETHSPDDYHPDDAPEQAEEEEAQGIDDVVGDQVRLVVSLVVLVVCVVVVHAYEYEYTGPVGPSSDRVSGRHYYNGHPDPSVVVSCCVRRVYPYYDYD

Secondary structure (DSSP, 8-state):
--SSEEEEEEE--GGG-TTS-----SS---SEEEEEEESSHHHHHHHHHHHH-TT---S--S-GGGT--HHHHHHHHT--HHHHHHHHHHTT---EEEE--SSTTSS--SS-EEEEETT-SS-SS------EEEE---S-BTTBSHHHHHHHHHHHHHHHHTT--EEEEE--TT-GGGSTTSSSEEEE---SHHHHHHHHHHH--SEEEE-